Protein AF-Q71SM9-F1 (afdb_monomer)

pLDDT: mean 96.07, std 5.82, range [53.5, 98.94]

Sequence (255 aa):
FGEQRPLAFSQSKQLVLGDHDDKQRATDAHIQLANTDKTAAKRAARLTYNPVGWHNYRFKYEKSNGKISKEWLFNRGHLVGYQFSGLNDEPKNLVSETAYLNAGALKSMNAANKQSMLYYENHLAKWLKTHKGYRLDYQVTPLYRNDELLPRQVRLAYVGYNPRGEKVKINLHSYREENGNDDATVVYLNNDSPNAIIDYSNGTARNTLNKAKTLKAEQEAADQAKAEAEAKANAAAAAQAAAESAAAESAARVR

Solvent-accessible surface area (backbone atoms only — not comparable to full-atom values): 13838 Å² total; per-residue (Å²): 124,68,79,80,65,76,74,82,86,64,99,58,76,44,78,48,63,36,67,58,50,100,77,59,35,42,30,24,20,34,38,31,38,39,58,84,63,35,50,84,70,82,74,71,96,68,78,80,63,74,37,46,34,61,57,95,46,72,33,49,35,62,44,99,85,70,49,75,47,70,37,55,44,54,36,82,25,54,52,53,47,45,64,59,65,58,59,75,69,46,67,38,39,30,40,55,25,23,26,26,18,48,26,32,22,68,68,79,71,28,62,82,28,81,58,12,54,39,23,56,54,53,49,51,53,48,48,32,66,73,39,77,74,22,32,41,36,41,37,23,31,51,38,53,61,88,81,27,42,24,40,55,27,38,36,42,35,35,30,32,24,43,80,86,67,48,79,37,80,66,82,85,88,49,98,60,66,40,86,43,53,91,67,19,33,27,34,80,29,52,48,47,49,66,31,37,51,72,42,41,62,61,32,50,70,46,72,27,68,43,30,69,61,52,54,52,52,54,48,56,52,50,54,50,52,49,52,53,51,52,52,51,51,52,52,51,53,51,53,50,53,51,51,54,52,53,53,53,55,54,59,62,73,77,109

Structure (mmCIF, N/CA/C/O backbone):
data_AF-Q71SM9-F1
#
_entry.id   AF-Q71SM9-F1
#
loop_
_atom_site.group_PDB
_atom_site.id
_atom_site.type_symbol
_atom_site.label_atom_id
_atom_site.label_alt_id
_atom_site.label_comp_id
_atom_site.label_asym_id
_atom_site.label_entity_id
_atom_site.label_seq_id
_atom_site.pdbx_PDB_ins_code
_atom_site.Cartn_x
_atom_site.Cartn_y
_atom_site.Cartn_z
_atom_site.occupancy
_atom_site.B_iso_or_equiv
_atom_site.auth_seq_id
_atom_site.auth_comp_id
_atom_site.auth_asym_id
_atom_site.auth_atom_id
_atom_site.pdbx_PDB_model_num
ATOM 1 N N . PHE A 1 1 ? -2.598 -15.388 -2.553 1.00 59.19 1 PHE A N 1
ATOM 2 C CA . PHE A 1 1 ? -1.965 -14.092 -2.891 1.00 59.19 1 PHE A CA 1
ATOM 3 C C . PHE A 1 1 ? -0.880 -14.331 -3.923 1.00 59.19 1 PHE A C 1
ATOM 5 O O . PHE A 1 1 ? -0.386 -15.453 -3.970 1.00 59.19 1 PHE A O 1
ATOM 12 N N . GLY A 1 2 ? -0.528 -13.324 -4.730 1.00 72.12 2 GLY A N 1
ATOM 13 C CA . GLY A 1 2 ? 0.549 -13.447 -5.716 1.00 72.12 2 GLY A CA 1
ATOM 14 C C . GLY A 1 2 ? 1.857 -13.896 -5.061 1.00 72.12 2 GLY A C 1
ATOM 15 O O . GLY A 1 2 ? 2.279 -13.334 -4.041 1.00 72.12 2 GLY A O 1
ATOM 16 N N . GLU A 1 3 ? 2.473 -14.938 -5.613 1.00 90.62 3 GLU A N 1
ATOM 17 C CA . GLU A 1 3 ? 3.807 -15.371 -5.206 1.00 90.62 3 GLU A CA 1
ATOM 18 C C . GLU A 1 3 ? 4.804 -14.243 -5.496 1.00 90.62 3 GLU A C 1
ATOM 20 O O . GLU A 1 3 ? 4.724 -13.590 -6.539 1.00 90.62 3 GLU A O 1
ATOM 25 N N . GLN A 1 4 ? 5.713 -13.970 -4.556 1.00 95.50 4 GLN A N 1
ATOM 26 C CA . GLN A 1 4 ? 6.760 -12.988 -4.808 1.00 95.50 4 GLN A CA 1
ATOM 27 C C . GLN A 1 4 ? 7.825 -13.613 -5.700 1.00 95.50 4 GLN A C 1
ATOM 29 O O . GLN A 1 4 ? 8.549 -14.508 -5.257 1.00 95.50 4 GLN A O 1
ATOM 34 N N . ARG A 1 5 ? 7.930 -13.113 -6.933 1.00 95.81 5 ARG A N 1
ATOM 35 C CA . ARG A 1 5 ? 8.927 -13.554 -7.907 1.00 95.81 5 ARG A CA 1
ATOM 36 C C . ARG A 1 5 ? 9.085 -12.510 -9.015 1.00 95.81 5 ARG A C 1
ATOM 38 O O . ARG A 1 5 ? 8.059 -12.088 -9.527 1.00 95.81 5 ARG A O 1
ATOM 45 N N . PRO A 1 6 ? 10.306 -12.102 -9.408 1.00 96.94 6 PRO A N 1
ATOM 46 C CA . PRO A 1 6 ? 10.514 -11.192 -10.539 1.00 96.94 6 PRO A CA 1
ATOM 47 C C . PRO A 1 6 ? 9.975 -11.746 -11.868 1.00 96.94 6 PRO A C 1
ATOM 49 O O . PRO A 1 6 ? 9.953 -12.964 -12.067 1.00 96.94 6 PRO A O 1
ATOM 52 N N . LEU A 1 7 ? 9.591 -10.868 -12.804 1.00 97.50 7 LEU A N 1
ATOM 53 C CA . LEU A 1 7 ? 9.258 -11.287 -14.168 1.00 97.50 7 LEU A CA 1
ATOM 54 C C . LEU A 1 7 ? 10.511 -11.826 -14.862 1.00 97.50 7 LEU A C 1
ATOM 56 O O . LEU A 1 7 ? 11.644 -11.442 -14.553 1.00 97.50 7 LEU A O 1
ATOM 60 N N . ALA A 1 8 ? 10.300 -12.671 -15.872 1.00 97.00 8 ALA A N 1
ATOM 61 C CA . ALA A 1 8 ? 11.357 -12.995 -16.817 1.00 97.00 8 ALA A CA 1
ATOM 62 C C . ALA A 1 8 ? 11.907 -11.699 -17.433 1.00 97.00 8 ALA A C 1
ATOM 64 O O . ALA A 1 8 ? 11.136 -10.840 -17.866 1.00 97.00 8 ALA A O 1
ATOM 65 N N . PHE A 1 9 ? 13.233 -11.562 -17.462 1.00 97.62 9 PHE A N 1
ATOM 66 C CA . PHE A 1 9 ? 13.886 -10.376 -18.002 1.00 97.62 9 PHE A CA 1
ATOM 67 C C . PHE A 1 9 ? 13.473 -10.123 -19.458 1.00 97.62 9 PHE A C 1
ATOM 69 O O . PHE A 1 9 ? 13.498 -11.023 -20.299 1.00 97.62 9 PHE A O 1
ATOM 76 N N . SER A 1 10 ? 13.139 -8.872 -19.756 1.00 96.50 10 SER A N 1
ATOM 77 C CA . SER A 1 10 ? 12.812 -8.379 -21.084 1.00 96.50 10 SER A CA 1
ATOM 78 C C . SER A 1 10 ? 13.462 -7.023 -21.307 1.00 96.50 10 SER A C 1
ATOM 80 O O . SER A 1 10 ? 13.483 -6.170 -20.424 1.00 96.50 10 SER A O 1
ATOM 82 N N . GLN A 1 11 ? 13.936 -6.780 -22.528 1.00 95.62 11 GLN A N 1
ATOM 83 C CA . GLN A 1 11 ? 14.430 -5.462 -22.938 1.00 95.62 11 GLN A CA 1
ATOM 84 C C . GLN A 1 11 ? 13.291 -4.448 -23.152 1.00 95.62 11 GLN A C 1
ATOM 86 O O . GLN A 1 11 ? 13.537 -3.248 -23.262 1.00 95.62 11 GLN A O 1
ATOM 91 N N . SER A 1 12 ? 12.039 -4.911 -23.188 1.00 96.88 12 SER A N 1
ATOM 92 C CA . SER A 1 12 ? 10.844 -4.086 -23.374 1.00 96.88 12 SER A CA 1
ATOM 93 C C . SER A 1 12 ? 10.042 -3.955 -22.083 1.00 96.88 12 SER A C 1
ATOM 95 O O . SER A 1 12 ? 10.126 -4.800 -21.190 1.00 96.88 12 SER A O 1
ATOM 97 N N . LYS A 1 13 ? 9.254 -2.877 -21.968 1.00 98.06 13 LYS A N 1
ATOM 98 C CA . LYS A 1 13 ? 8.333 -2.687 -20.840 1.00 98.06 13 LYS A CA 1
ATOM 99 C C . LYS A 1 13 ? 7.375 -3.877 -20.740 1.00 98.06 13 LYS A C 1
ATOM 101 O O . LYS A 1 13 ? 6.729 -4.229 -21.722 1.00 98.06 13 LYS A O 1
ATOM 106 N N . GLN A 1 14 ? 7.247 -4.436 -19.544 1.00 98.62 14 GLN A N 1
ATOM 107 C CA . GLN A 1 14 ? 6.224 -5.418 -19.197 1.00 98.62 14 GLN A CA 1
ATOM 108 C C . GLN A 1 14 ? 5.360 -4.842 -18.083 1.00 98.62 14 GLN A C 1
ATOM 110 O O . GLN A 1 14 ? 5.875 -4.196 -17.174 1.00 98.62 14 GLN A O 1
ATOM 115 N N . LEU A 1 15 ? 4.054 -5.065 -18.163 1.00 98.62 15 LEU A N 1
ATOM 116 C CA . LEU A 1 15 ? 3.095 -4.735 -17.119 1.00 98.62 15 LEU A CA 1
ATOM 117 C C . LEU A 1 15 ? 2.088 -5.880 -17.056 1.00 98.62 15 LEU A C 1
ATOM 119 O O . LEU A 1 15 ? 1.367 -6.119 -18.022 1.00 98.62 15 LEU A O 1
ATOM 123 N N . VAL A 1 16 ? 2.072 -6.586 -15.935 1.00 98.50 16 VAL A N 1
ATOM 124 C CA . VAL A 1 16 ? 1.199 -7.725 -15.667 1.00 98.50 16 VAL A CA 1
ATOM 125 C C . VAL A 1 16 ? 0.342 -7.366 -14.464 1.00 98.50 16 VAL A C 1
ATOM 127 O O . VAL A 1 16 ? 0.856 -6.940 -13.433 1.00 98.50 16 VAL A O 1
ATOM 130 N N . LEU A 1 17 ? -0.971 -7.493 -14.611 1.00 98.62 17 LEU A N 1
ATOM 131 C CA . LEU A 1 17 ? -1.934 -7.230 -13.549 1.00 98.62 17 LEU A CA 1
ATOM 132 C C . LEU A 1 17 ? -2.680 -8.524 -13.253 1.00 98.62 17 LEU A C 1
ATOM 134 O O . LEU A 1 17 ? -3.203 -9.150 -14.176 1.00 98.62 17 LEU A O 1
ATOM 138 N N . GLY A 1 18 ? -2.726 -8.910 -11.983 1.00 98.19 18 GLY A N 1
ATOM 139 C CA . GLY A 1 18 ? -3.496 -10.060 -11.537 1.00 98.19 18 GLY A CA 1
ATOM 140 C C . GLY A 1 18 ? -4.990 -9.824 -11.734 1.00 98.19 18 GLY A C 1
ATOM 141 O O . GLY A 1 18 ? -5.494 -8.715 -11.530 1.00 98.19 18 GLY A O 1
ATOM 142 N N . ASP A 1 19 ? -5.709 -10.871 -12.134 1.00 98.19 19 ASP A N 1
ATOM 143 C CA . ASP A 1 19 ? -7.166 -10.828 -12.169 1.00 98.19 19 ASP A CA 1
ATOM 144 C C . ASP A 1 19 ? -7.727 -10.566 -10.777 1.00 98.19 19 ASP A C 1
ATOM 146 O O . ASP A 1 19 ? -7.113 -10.887 -9.754 1.00 98.19 19 ASP A O 1
ATOM 150 N N . HIS A 1 20 ? -8.908 -9.959 -10.737 1.00 98.12 20 HIS A N 1
ATOM 151 C CA . HIS A 1 20 ? -9.626 -9.850 -9.483 1.00 98.12 20 HIS A CA 1
ATOM 152 C C . HIS A 1 20 ? -9.957 -11.233 -8.933 1.00 98.12 20 HIS A C 1
ATOM 154 O O . HIS A 1 20 ? -10.245 -12.157 -9.692 1.00 98.12 20 HIS A O 1
ATOM 160 N N . ASP A 1 21 ? -9.938 -11.364 -7.611 1.00 97.75 21 ASP A N 1
ATOM 161 C CA . ASP A 1 21 ? -10.416 -12.586 -6.973 1.00 97.75 21 ASP A CA 1
ATOM 162 C C . ASP A 1 21 ? -11.955 -12.657 -6.916 1.00 97.75 21 ASP A C 1
ATOM 164 O O . ASP A 1 21 ? -12.677 -11.792 -7.425 1.00 97.75 21 ASP A O 1
ATOM 168 N N . ASP A 1 22 ? -12.474 -13.701 -6.270 1.00 97.62 22 ASP A N 1
ATOM 169 C CA . ASP A 1 22 ? -13.906 -13.947 -6.070 1.00 97.62 22 ASP A CA 1
ATOM 170 C C . ASP A 1 22 ? -14.630 -12.797 -5.347 1.00 97.62 22 ASP A C 1
ATOM 172 O O . ASP A 1 22 ? -15.847 -12.658 -5.468 1.00 97.62 22 ASP A O 1
ATOM 176 N N . LYS A 1 23 ? -13.891 -11.937 -4.636 1.00 97.69 23 LYS A N 1
ATOM 177 C CA . LYS A 1 23 ? -14.411 -10.762 -3.921 1.00 97.69 23 LYS A CA 1
ATOM 178 C C . LYS A 1 23 ? -14.167 -9.459 -4.662 1.00 97.69 23 LYS A C 1
ATOM 180 O O . LYS A 1 23 ? -14.341 -8.394 -4.075 1.00 97.69 23 LYS A O 1
ATOM 185 N N . GLN A 1 24 ? -13.776 -9.535 -5.934 1.00 97.94 24 GLN A N 1
ATOM 186 C CA . GLN A 1 24 ? -13.466 -8.384 -6.779 1.00 97.94 24 GLN A CA 1
ATOM 187 C C . GLN A 1 24 ? -12.299 -7.534 -6.231 1.00 97.94 24 GLN A C 1
ATOM 189 O O . GLN A 1 24 ? -12.230 -6.322 -6.455 1.00 97.94 24 GLN A O 1
ATOM 194 N N . ARG A 1 25 ? -11.376 -8.152 -5.477 1.00 98.62 25 ARG A N 1
ATOM 195 C CA . ARG A 1 25 ? -10.182 -7.485 -4.937 1.00 98.62 25 ARG A CA 1
ATOM 196 C C . ARG A 1 25 ? -9.057 -7.515 -5.968 1.00 98.62 25 ARG A C 1
ATOM 198 O O . ARG A 1 25 ? -8.853 -8.530 -6.626 1.00 98.62 25 ARG A O 1
ATOM 205 N N . ALA A 1 26 ? -8.294 -6.427 -6.080 1.00 98.50 26 ALA A N 1
ATOM 206 C CA . ALA A 1 26 ? -7.026 -6.437 -6.811 1.00 98.50 26 ALA A CA 1
ATOM 207 C C . ALA A 1 26 ? -6.045 -7.412 -6.144 1.00 98.50 26 ALA A C 1
ATOM 209 O O . ALA A 1 26 ? -5.991 -7.482 -4.918 1.00 98.50 26 ALA A O 1
ATOM 210 N N . THR A 1 27 ? -5.281 -8.170 -6.931 1.00 98.38 27 THR A N 1
ATOM 211 C CA . THR A 1 27 ? -4.490 -9.298 -6.405 1.00 98.38 27 THR A CA 1
ATOM 212 C C . THR A 1 27 ? -2.987 -9.132 -6.573 1.00 98.38 27 THR A C 1
ATOM 214 O O . THR A 1 27 ? -2.243 -9.593 -5.706 1.00 98.38 27 THR A O 1
ATOM 217 N N . ASP A 1 28 ? -2.539 -8.481 -7.648 1.00 98.50 28 ASP A N 1
ATOM 218 C CA . ASP A 1 28 ? -1.129 -8.203 -7.920 1.00 98.50 28 ASP A CA 1
ATOM 219 C C . ASP A 1 28 ? -0.974 -7.163 -9.040 1.00 98.50 28 ASP A C 1
ATOM 221 O O . ASP A 1 28 ? -1.765 -7.138 -9.985 1.00 98.50 28 ASP A O 1
ATOM 225 N N . ALA A 1 29 ? 0.064 -6.333 -8.968 1.00 98.75 29 ALA A N 1
ATOM 226 C CA . ALA A 1 29 ? 0.494 -5.487 -10.074 1.00 98.75 29 ALA A CA 1
ATOM 227 C C . ALA A 1 29 ? 2.018 -5.540 -10.205 1.00 98.75 29 ALA A C 1
ATOM 229 O O . ALA A 1 29 ? 2.744 -5.219 -9.266 1.00 98.75 29 ALA A O 1
ATOM 230 N N . HIS A 1 30 ? 2.507 -5.916 -11.382 1.00 98.75 30 HIS A N 1
ATOM 231 C CA . HIS A 1 30 ? 3.914 -6.217 -11.613 1.00 98.75 30 HIS A CA 1
ATOM 232 C C . HIS A 1 30 ? 4.408 -5.530 -12.875 1.00 98.75 30 HIS A C 1
ATOM 234 O O . HIS A 1 30 ? 3.806 -5.648 -13.941 1.00 98.75 30 HIS A O 1
ATOM 240 N N . ILE A 1 31 ? 5.497 -4.780 -12.766 1.00 98.81 31 ILE A N 1
ATOM 241 C CA . ILE A 1 31 ? 6.057 -4.021 -13.875 1.00 98.81 31 ILE A CA 1
ATOM 242 C C . ILE A 1 31 ? 7.552 -4.286 -14.023 1.00 98.81 31 ILE A C 1
ATOM 244 O O . ILE A 1 31 ? 8.282 -4.312 -13.036 1.00 98.81 31 ILE A O 1
ATOM 248 N N . GLN A 1 32 ? 8.015 -4.407 -15.265 1.00 98.75 32 GLN A N 1
ATOM 249 C CA . GLN A 1 32 ? 9.429 -4.317 -15.608 1.00 98.75 32 GLN A CA 1
ATOM 250 C C . GLN A 1 32 ? 9.638 -3.169 -16.593 1.00 98.75 32 GLN A C 1
ATOM 252 O O . GLN A 1 32 ? 9.013 -3.145 -17.654 1.00 98.75 32 GLN A O 1
ATOM 257 N N . LEU A 1 33 ? 10.474 -2.187 -16.253 1.00 98.69 33 LEU A N 1
ATOM 258 C CA . LEU A 1 33 ? 10.620 -0.959 -17.042 1.00 98.69 33 LEU A CA 1
ATOM 259 C C . LEU A 1 33 ? 12.004 -0.306 -16.922 1.00 98.69 33 LEU A C 1
ATOM 261 O O . LEU A 1 33 ? 12.640 -0.363 -15.872 1.00 98.69 33 LEU A O 1
ATOM 265 N N . ALA A 1 34 ? 12.441 0.383 -17.976 1.00 98.38 34 ALA A N 1
ATOM 266 C CA . ALA A 1 34 ? 13.550 1.335 -17.925 1.00 98.38 34 ALA A CA 1
ATOM 267 C C . ALA A 1 34 ? 13.057 2.747 -17.566 1.00 98.38 34 ALA A C 1
ATOM 269 O O . ALA A 1 34 ? 11.866 3.055 -17.620 1.00 98.38 34 ALA A O 1
ATOM 270 N N . ASN A 1 35 ? 13.985 3.663 -17.271 1.00 98.00 35 ASN A N 1
ATOM 271 C CA . ASN A 1 35 ? 13.640 5.067 -17.020 1.00 98.00 35 ASN A CA 1
ATOM 272 C C . ASN A 1 35 ? 12.916 5.736 -18.208 1.00 98.00 35 ASN A C 1
ATOM 274 O O . ASN A 1 35 ? 12.081 6.612 -17.999 1.00 98.00 35 ASN A O 1
ATOM 278 N N . THR A 1 36 ? 13.231 5.331 -19.441 1.00 97.06 36 THR A N 1
ATOM 279 C CA . THR A 1 36 ? 12.604 5.829 -20.680 1.00 97.06 36 THR A CA 1
ATOM 280 C C . THR A 1 36 ? 11.171 5.340 -20.877 1.00 97.06 36 THR A C 1
ATOM 282 O O . THR A 1 36 ? 10.419 5.973 -21.606 1.00 97.06 36 THR A O 1
ATOM 285 N N . ASP A 1 37 ? 10.786 4.252 -20.207 1.00 97.44 37 ASP A N 1
ATOM 286 C CA . ASP A 1 37 ? 9.462 3.625 -20.314 1.00 97.44 37 ASP A CA 1
ATOM 287 C C . ASP A 1 37 ? 8.430 4.256 -19.352 1.00 97.44 37 ASP A C 1
ATOM 289 O O . ASP A 1 37 ? 7.244 3.897 -19.353 1.00 97.44 37 ASP A O 1
ATOM 293 N N . LYS A 1 38 ? 8.883 5.171 -18.482 1.00 96.31 38 LYS A N 1
ATOM 294 C CA . LYS A 1 38 ? 8.025 5.917 -17.557 1.00 96.31 38 LYS A CA 1
ATOM 295 C C . LYS A 1 38 ? 7.040 6.793 -18.324 1.00 96.31 38 LYS A C 1
ATOM 297 O O . LYS A 1 38 ? 7.355 7.339 -19.378 1.00 96.31 38 LYS A O 1
ATOM 302 N N . THR A 1 39 ? 5.851 6.988 -17.757 1.00 93.69 39 THR A N 1
ATOM 303 C CA . THR A 1 39 ? 4.843 7.834 -18.403 1.00 93.69 39 THR A CA 1
ATOM 304 C C . THR A 1 39 ? 5.275 9.304 -18.426 1.00 93.69 39 THR A C 1
ATOM 306 O O . THR A 1 39 ? 5.655 9.872 -17.401 1.00 93.69 39 THR A O 1
ATOM 309 N N . ALA A 1 40 ? 5.182 9.927 -19.602 1.00 90.81 40 ALA A N 1
ATOM 310 C CA . ALA A 1 40 ? 5.270 11.377 -19.773 1.00 90.81 40 ALA A CA 1
ATOM 311 C C . ALA A 1 40 ? 3.880 12.041 -19.819 1.00 90.81 40 ALA A C 1
ATOM 313 O O . ALA A 1 40 ? 3.773 13.267 -19.784 1.00 90.81 40 ALA A O 1
ATOM 314 N N . ALA A 1 41 ? 2.806 11.244 -19.898 1.00 92.44 41 ALA A N 1
ATOM 315 C CA . ALA A 1 41 ? 1.447 11.757 -19.973 1.00 92.44 41 ALA A CA 1
ATOM 316 C C . ALA A 1 41 ? 1.035 12.406 -18.648 1.00 92.44 41 ALA A C 1
ATOM 318 O O . ALA A 1 41 ? 1.319 11.899 -17.556 1.00 92.44 41 ALA A O 1
ATOM 319 N N . LYS A 1 42 ? 0.294 13.511 -18.741 1.00 91.31 42 LYS A N 1
ATOM 320 C CA . LYS A 1 42 ? -0.305 14.150 -17.571 1.00 91.31 42 LYS A CA 1
ATOM 321 C C . LYS A 1 42 ? -1.322 13.196 -16.940 1.00 91.31 42 LYS A C 1
ATOM 323 O O . LYS A 1 42 ? -2.235 12.731 -17.616 1.00 91.31 42 LYS A O 1
ATOM 328 N N . ARG A 1 43 ? -1.165 12.928 -15.640 1.00 91.56 43 ARG A N 1
ATOM 329 C CA . ARG A 1 43 ? -2.121 12.129 -14.859 1.00 91.56 43 ARG A CA 1
ATOM 330 C C . ARG A 1 43 ? -3.516 12.745 -14.942 1.00 91.56 43 ARG A C 1
ATOM 332 O O . ARG A 1 43 ? -3.641 13.974 -14.944 1.00 91.56 43 ARG A O 1
ATOM 339 N N . ALA A 1 44 ? -4.552 11.905 -14.946 1.00 90.19 44 ALA A N 1
ATOM 340 C CA . ALA A 1 44 ? -5.917 12.384 -14.785 1.00 90.19 44 ALA A CA 1
ATOM 341 C C . ALA A 1 44 ? -6.030 13.220 -13.500 1.00 90.19 44 ALA A C 1
ATOM 343 O O . ALA A 1 44 ? -5.422 12.901 -12.475 1.00 90.19 44 ALA A O 1
ATOM 344 N N . ALA A 1 45 ? -6.821 14.294 -13.546 1.00 90.56 45 ALA A N 1
ATOM 345 C CA . ALA A 1 45 ? -7.000 15.178 -12.394 1.00 90.56 45 ALA A CA 1
ATOM 346 C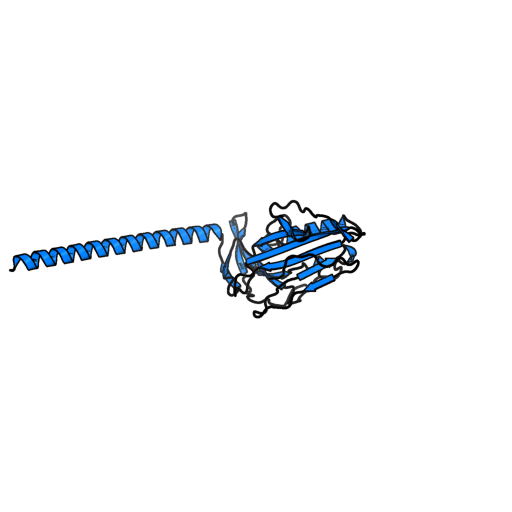 C . ALA A 1 45 ? -7.605 14.443 -11.185 1.00 90.56 45 ALA A C 1
ATOM 348 O O . ALA A 1 45 ? -7.381 14.832 -10.039 1.00 90.56 45 ALA A O 1
ATOM 349 N N . ARG A 1 46 ? -8.370 13.376 -11.443 1.00 92.19 46 ARG A N 1
ATOM 350 C CA . ARG A 1 46 ? -9.024 12.550 -10.435 1.00 92.19 46 ARG A CA 1
ATOM 351 C C . ARG A 1 46 ? -9.240 11.132 -10.966 1.00 92.19 46 ARG A C 1
ATOM 353 O O . ARG A 1 46 ? -9.528 10.962 -12.144 1.00 92.19 46 ARG A O 1
ATOM 360 N N . LEU A 1 47 ? -9.146 10.159 -10.062 1.00 95.56 47 LEU A N 1
ATOM 361 C CA . LEU A 1 47 ? -9.587 8.779 -10.272 1.00 95.56 47 LEU A CA 1
ATOM 362 C C . LEU A 1 47 ? -11.064 8.625 -9.885 1.00 95.56 47 LEU A C 1
ATOM 364 O O . LEU A 1 47 ? -11.514 9.199 -8.881 1.00 95.56 47 LEU A O 1
ATOM 368 N N . THR A 1 48 ? -11.802 7.860 -10.676 1.00 96.50 48 THR A N 1
ATOM 369 C CA . THR A 1 48 ? -13.252 7.663 -10.575 1.00 96.50 48 THR A CA 1
ATOM 370 C C . THR A 1 48 ? -13.650 6.251 -10.152 1.00 96.50 48 THR A C 1
ATOM 372 O O . THR A 1 48 ? -14.691 6.105 -9.510 1.00 96.50 48 THR A O 1
ATOM 375 N N . TYR A 1 49 ? -12.820 5.239 -10.410 1.00 97.62 49 TYR A N 1
ATOM 376 C CA . TYR A 1 49 ? -13.077 3.861 -10.001 1.00 97.62 49 TYR A CA 1
ATOM 377 C C . TYR A 1 49 ? -13.036 3.725 -8.474 1.00 97.62 49 TYR A C 1
ATOM 379 O O . TYR A 1 49 ? -12.127 4.231 -7.820 1.00 97.62 49 TYR A O 1
ATOM 387 N N . ASN A 1 50 ? -14.015 3.043 -7.886 1.00 98.25 50 ASN A N 1
ATOM 388 C CA . ASN A 1 50 ? -14.050 2.762 -6.454 1.00 98.25 50 ASN A CA 1
ATOM 389 C C . ASN A 1 50 ? -13.707 1.285 -6.241 1.00 98.25 50 ASN A C 1
ATOM 391 O O . ASN A 1 50 ? -14.528 0.441 -6.596 1.00 98.25 50 ASN A O 1
ATOM 395 N N . PRO A 1 51 ? -12.534 0.963 -5.669 1.00 98.00 51 PRO A N 1
ATOM 396 C CA . PRO A 1 51 ? -12.208 -0.406 -5.294 1.00 98.00 51 PRO A CA 1
ATOM 397 C C . PRO A 1 51 ? -13.207 -0.965 -4.279 1.00 98.00 51 PRO A C 1
ATOM 399 O O . PRO A 1 51 ? -13.938 -0.225 -3.616 1.00 98.00 51 PRO A O 1
ATOM 402 N N . VAL A 1 52 ? -13.214 -2.282 -4.109 1.00 97.62 52 VAL A N 1
ATOM 403 C CA . VAL A 1 52 ? -14.024 -2.912 -3.064 1.00 97.62 52 VAL A CA 1
ATOM 404 C C . VAL A 1 52 ? -13.681 -2.370 -1.672 1.00 97.62 52 VAL A C 1
ATOM 406 O O . VAL A 1 52 ? -12.552 -1.959 -1.390 1.00 97.62 52 VAL A O 1
ATOM 409 N N . GLY A 1 53 ? -14.705 -2.282 -0.820 1.00 97.50 53 GLY A N 1
ATOM 410 C CA . GLY A 1 53 ? -14.605 -1.646 0.496 1.00 97.50 53 GLY A CA 1
ATOM 411 C C . GLY A 1 53 ? -14.359 -0.129 0.457 1.00 97.50 53 GLY A C 1
ATOM 412 O O . GLY A 1 53 ? -13.976 0.451 1.467 1.00 97.50 53 GLY A O 1
ATOM 413 N N . TRP A 1 54 ? -14.535 0.545 -0.683 1.00 98.38 54 TRP A N 1
ATOM 414 C CA . TRP A 1 54 ? -14.347 1.994 -0.768 1.00 98.38 54 TRP A CA 1
ATOM 415 C C . TRP A 1 54 ? -15.390 2.776 0.044 1.00 98.38 54 TRP A C 1
ATOM 417 O O . TRP A 1 54 ? -16.591 2.690 -0.211 1.00 98.38 54 TRP A O 1
ATOM 427 N N . HIS A 1 55 ? -14.909 3.650 0.933 1.00 97.81 55 HIS A N 1
ATOM 428 C CA . HIS A 1 55 ? -15.716 4.649 1.638 1.00 97.81 55 HIS A CA 1
ATOM 429 C C . HIS A 1 55 ? -15.042 6.016 1.588 1.00 97.81 55 HIS A C 1
ATOM 431 O O . HIS A 1 55 ? -13.831 6.146 1.750 1.00 97.81 55 HIS A O 1
ATOM 437 N N . ASN A 1 56 ? -15.830 7.073 1.398 1.00 95.25 56 ASN A N 1
ATOM 438 C CA . ASN A 1 56 ? -15.296 8.425 1.252 1.00 95.25 56 ASN A CA 1
ATOM 439 C C . ASN A 1 56 ? -15.341 9.201 2.579 1.00 95.25 56 ASN A C 1
ATOM 441 O O . ASN A 1 56 ? -16.217 10.039 2.800 1.00 95.25 56 ASN A O 1
ATOM 445 N N . TYR A 1 57 ? -14.400 8.914 3.478 1.00 97.88 57 TYR A N 1
ATOM 446 C CA . TYR A 1 57 ? -14.335 9.543 4.799 1.00 97.88 57 TYR A CA 1
ATOM 447 C C . TYR A 1 57 ? -13.464 10.793 4.828 1.00 97.88 57 TYR A C 1
ATOM 449 O O . TYR A 1 57 ? -12.310 10.759 4.404 1.00 97.88 57 TYR A O 1
ATOM 457 N N . ARG A 1 58 ? -13.976 11.872 5.436 1.00 97.69 58 ARG A N 1
ATOM 458 C CA . ARG A 1 58 ? -13.203 13.085 5.735 1.00 97.69 58 ARG A CA 1
ATOM 459 C C . ARG A 1 58 ? -13.051 13.275 7.243 1.00 97.69 58 ARG A C 1
ATOM 461 O O . ARG A 1 58 ? -13.935 13.810 7.915 1.00 97.69 58 ARG A O 1
ATOM 468 N N . PHE A 1 59 ? -11.931 12.805 7.772 1.00 98.06 59 PHE A N 1
ATOM 469 C CA . PHE A 1 59 ? -11.692 12.624 9.199 1.00 98.06 59 PHE A CA 1
ATOM 470 C C . PHE A 1 59 ? -10.905 13.763 9.817 1.00 98.06 59 PHE A C 1
ATOM 472 O O . PHE A 1 59 ? -10.034 14.364 9.187 1.00 98.06 59 PHE A O 1
ATOM 479 N N . LYS A 1 60 ? -11.230 14.064 11.076 1.00 98.00 60 LYS A N 1
ATOM 480 C CA . LYS A 1 60 ? -10.505 15.043 11.871 1.00 98.00 60 LYS A CA 1
ATOM 481 C C . LYS A 1 60 ? -9.108 14.523 12.193 1.00 98.00 60 LYS A C 1
ATOM 483 O O . LYS A 1 60 ? -8.918 13.327 12.411 1.00 98.00 60 LYS A O 1
ATOM 488 N N . TYR A 1 61 ? -8.151 15.434 12.256 1.00 96.69 61 TYR A N 1
ATOM 489 C CA . TYR A 1 61 ? -6.817 15.184 12.783 1.00 96.69 61 TYR A CA 1
ATOM 490 C C . TYR A 1 61 ? -6.282 16.448 13.454 1.00 96.69 61 TYR A C 1
ATOM 492 O O . TYR A 1 61 ? -6.709 17.564 13.135 1.00 96.69 61 TYR A O 1
ATOM 500 N N . GLU A 1 62 ? -5.354 16.266 14.384 1.00 95.12 62 GLU A N 1
ATOM 501 C CA . GLU A 1 62 ? -4.656 17.353 15.059 1.00 95.12 62 GLU A CA 1
ATOM 502 C C . GLU A 1 62 ? -3.355 17.680 14.314 1.00 95.12 62 GLU A C 1
ATOM 504 O O . GLU A 1 62 ? -2.566 16.797 13.974 1.00 95.12 62 GLU A O 1
ATOM 509 N N . LYS A 1 63 ? -3.145 18.960 14.005 1.00 92.94 63 LYS A N 1
ATOM 510 C CA . LYS A 1 63 ? -1.887 19.451 13.429 1.00 92.94 63 LYS A CA 1
ATOM 511 C C . LYS A 1 63 ? -0.823 19.584 14.518 1.00 92.94 63 LYS A C 1
ATOM 513 O O . LYS A 1 63 ? -1.141 19.689 15.694 1.00 92.94 63 LYS A O 1
ATOM 518 N N . SER A 1 64 ? 0.439 19.728 14.116 1.00 90.06 64 SER A N 1
ATOM 519 C CA . SER A 1 64 ? 1.554 19.978 15.045 1.00 90.06 64 SER A CA 1
ATOM 520 C C . SER A 1 64 ? 1.380 21.223 15.927 1.00 90.06 64 SER A C 1
ATOM 522 O O . SER A 1 64 ? 1.976 21.296 16.992 1.00 90.06 64 SER A O 1
ATOM 524 N N . ASN A 1 65 ? 0.557 22.191 15.512 1.00 93.31 65 ASN A N 1
ATOM 525 C CA . ASN A 1 65 ? 0.226 23.390 16.287 1.00 93.31 65 ASN A CA 1
ATOM 526 C C . ASN A 1 65 ? -1.057 23.256 17.134 1.00 93.31 65 ASN A C 1
ATOM 528 O O . ASN A 1 65 ? -1.647 24.272 17.495 1.00 93.31 65 ASN A O 1
ATOM 532 N N . GLY A 1 66 ? -1.551 22.035 17.361 1.00 93.38 66 GLY A N 1
ATOM 533 C CA . GLY A 1 66 ? -2.748 21.745 18.160 1.00 93.38 66 GLY A CA 1
ATOM 534 C C . GLY A 1 66 ? -4.087 22.056 17.477 1.00 93.38 66 GLY A C 1
ATOM 535 O O . GLY A 1 66 ? -5.152 21.745 18.004 1.00 93.38 66 GLY A O 1
ATOM 536 N N . LYS A 1 67 ? -4.092 22.663 16.279 1.00 96.12 67 LYS A N 1
ATOM 537 C CA . LYS A 1 67 ? -5.347 22.961 15.570 1.00 96.12 67 LYS A CA 1
ATOM 538 C C . LYS A 1 67 ? -5.941 21.701 14.949 1.00 96.12 67 LYS A C 1
ATOM 540 O O . LYS A 1 67 ? -5.256 20.967 14.234 1.00 96.12 67 LYS A O 1
ATOM 545 N N . ILE A 1 68 ? -7.251 21.534 15.104 1.00 97.38 68 ILE A N 1
ATOM 546 C CA . ILE A 1 68 ? -8.008 20.469 14.442 1.00 97.38 68 ILE A CA 1
ATOM 547 C C . ILE A 1 68 ? -8.311 20.851 12.991 1.00 97.38 68 ILE A C 1
ATOM 549 O O . ILE A 1 68 ? -8.720 21.970 12.681 1.00 97.38 68 ILE A O 1
ATOM 553 N N . SER A 1 69 ? -8.122 19.907 12.076 1.00 96.88 69 SER A N 1
ATOM 554 C CA . SER A 1 69 ? -8.512 20.034 10.670 1.00 96.88 69 SER A CA 1
ATOM 555 C C . SER A 1 69 ? -9.103 18.723 10.165 1.00 96.88 69 SER A C 1
ATOM 557 O O . SER A 1 69 ? -9.225 17.784 10.944 1.00 96.88 69 SER A O 1
ATOM 559 N N . LYS A 1 70 ? -9.528 18.665 8.899 1.00 97.38 70 LYS A N 1
ATOM 560 C CA . LYS A 1 70 ? -10.137 17.474 8.298 1.00 97.38 70 LYS A CA 1
ATOM 561 C C . LYS A 1 70 ? -9.487 17.146 6.965 1.00 97.38 70 LYS A C 1
ATOM 563 O O . LYS A 1 70 ? -9.371 18.038 6.127 1.00 97.38 70 LYS A O 1
ATOM 568 N N . GLU A 1 71 ? -9.177 15.877 6.749 1.00 97.44 71 GLU A N 1
ATOM 569 C CA . GLU A 1 71 ? -8.612 15.383 5.493 1.00 97.44 71 GLU A CA 1
ATOM 570 C C . GLU A 1 71 ? -9.227 14.034 5.115 1.00 97.44 71 GLU A C 1
ATOM 572 O O . GLU A 1 71 ? -9.862 13.379 5.948 1.00 97.44 71 GLU A O 1
ATOM 577 N N . TRP A 1 72 ? -9.116 13.657 3.844 1.00 97.56 72 TRP A N 1
ATOM 578 C CA . TRP A 1 72 ? -9.623 12.374 3.363 1.00 97.56 72 TRP A CA 1
ATOM 579 C C . TRP A 1 72 ? -8.802 11.221 3.945 1.00 97.56 72 TRP A C 1
ATOM 581 O O . TRP A 1 72 ? -7.574 11.265 3.929 1.00 97.56 72 TRP A O 1
ATOM 591 N N . LEU A 1 73 ? -9.478 10.201 4.481 1.00 98.25 73 LEU A N 1
ATOM 592 C CA . LEU A 1 73 ? -8.803 9.022 5.025 1.00 98.25 73 LEU A CA 1
ATOM 593 C C . LEU A 1 73 ? -8.255 8.146 3.903 1.00 98.25 73 LEU A C 1
ATOM 595 O O . LEU A 1 73 ? -7.088 7.770 3.951 1.00 98.25 73 LEU A O 1
ATOM 599 N N . PHE A 1 74 ? -9.112 7.804 2.939 1.00 98.12 74 PHE A N 1
ATOM 600 C CA . PHE A 1 74 ? -8.798 6.855 1.881 1.00 98.12 74 PHE A CA 1
ATOM 601 C C . PHE A 1 74 ? -8.513 7.551 0.551 1.00 98.12 74 PHE A C 1
ATOM 603 O O . PHE A 1 74 ? -9.194 8.499 0.157 1.00 98.12 74 PHE A O 1
ATOM 610 N N . ASN A 1 75 ? -7.537 7.003 -0.160 1.00 97.19 75 ASN A N 1
ATOM 611 C CA . ASN A 1 75 ? -7.219 7.268 -1.548 1.00 97.19 75 ASN A CA 1
ATOM 612 C C . ASN A 1 75 ? -7.569 6.034 -2.380 1.00 97.19 75 ASN A C 1
ATOM 614 O O . ASN A 1 75 ? -7.479 4.900 -1.908 1.00 97.19 75 ASN A O 1
ATOM 618 N N . ARG A 1 76 ? -7.931 6.262 -3.646 1.00 97.94 76 ARG A N 1
ATOM 619 C CA . ARG A 1 76 ? -7.879 5.225 -4.684 1.00 97.94 76 ARG A CA 1
ATOM 620 C C . ARG A 1 76 ? -6.394 5.006 -4.976 1.00 97.94 76 ARG A C 1
ATOM 622 O O . ARG A 1 76 ? -5.823 5.727 -5.795 1.00 97.94 76 ARG A O 1
ATOM 629 N N . GLY A 1 77 ? -5.765 4.174 -4.154 1.00 97.19 77 GLY A N 1
ATOM 630 C CA . GLY A 1 77 ? -4.323 3.973 -4.106 1.00 97.19 77 GLY A CA 1
ATOM 631 C C . GLY A 1 77 ? -3.881 3.059 -5.233 1.00 97.19 77 GLY A C 1
ATOM 632 O O . GLY A 1 77 ? -4.534 2.052 -5.499 1.00 97.19 77 GLY A O 1
ATOM 633 N N . HIS A 1 78 ? -2.813 3.447 -5.921 1.00 98.56 78 HIS A N 1
ATOM 634 C CA . HIS A 1 78 ? -2.206 2.626 -6.961 1.00 98.56 78 HIS A CA 1
ATOM 635 C C . HIS A 1 78 ? -1.352 1.536 -6.321 1.00 98.56 78 HIS A C 1
ATOM 637 O O . HIS A 1 78 ? -0.535 1.862 -5.468 1.00 98.56 78 HIS A O 1
ATOM 643 N N . LEU A 1 79 ? -1.456 0.291 -6.800 1.00 98.81 79 LEU A N 1
ATOM 644 C CA . LEU A 1 79 ? -0.454 -0.726 -6.472 1.00 98.81 79 LEU A CA 1
ATOM 645 C C . LEU A 1 79 ? 0.887 -0.323 -7.111 1.00 98.81 79 LEU A C 1
ATOM 647 O O . LEU A 1 79 ? 1.813 0.083 -6.419 1.00 98.81 79 LEU A O 1
ATOM 651 N N . VAL A 1 80 ? 0.975 -0.313 -8.444 1.00 98.81 80 VAL A N 1
ATOM 652 C CA . VAL A 1 80 ? 2.106 0.289 -9.166 1.00 98.81 80 VAL A CA 1
ATOM 653 C C . VAL A 1 80 ? 1.774 1.736 -9.522 1.00 98.81 80 VAL A C 1
ATOM 655 O O . VAL A 1 80 ? 0.920 2.007 -10.382 1.00 98.81 80 VAL A O 1
ATOM 658 N N . GLY A 1 81 ? 2.491 2.673 -8.901 1.00 98.25 81 GLY A N 1
ATOM 659 C CA . GLY A 1 81 ? 2.286 4.107 -9.029 1.00 98.25 81 GLY A CA 1
ATOM 660 C C . GLY A 1 81 ? 2.281 4.620 -10.465 1.00 98.25 81 GLY A C 1
ATOM 661 O O . GLY A 1 81 ? 3.005 4.144 -11.346 1.00 98.25 81 GLY A O 1
ATOM 662 N N . TYR A 1 82 ? 1.472 5.659 -10.691 1.00 98.25 82 TYR A N 1
ATOM 663 C CA . TYR A 1 82 ? 1.224 6.241 -12.013 1.00 98.25 82 TYR A CA 1
ATOM 664 C C . TYR A 1 82 ? 2.505 6.549 -12.799 1.00 98.25 82 TYR A C 1
ATOM 666 O O . TYR A 1 82 ? 2.557 6.304 -13.998 1.00 98.25 82 TYR A O 1
ATOM 674 N N . GLN A 1 83 ? 3.557 7.049 -12.141 1.00 97.50 83 GLN A N 1
ATOM 675 C CA . GLN A 1 83 ? 4.811 7.403 -12.819 1.00 97.50 83 GLN A CA 1
ATOM 676 C C . GLN A 1 83 ? 5.502 6.215 -13.513 1.00 97.50 83 GLN A C 1
ATOM 678 O O . GLN A 1 83 ? 6.306 6.429 -14.421 1.00 97.50 83 GLN A O 1
ATOM 683 N N . PHE A 1 84 ? 5.209 4.986 -13.084 1.00 98.56 84 PHE A N 1
ATOM 684 C CA . PHE A 1 84 ? 5.721 3.756 -13.679 1.00 98.56 84 PHE A CA 1
ATOM 685 C C . PHE A 1 84 ? 4.689 3.132 -14.622 1.00 98.56 84 PHE A C 1
ATOM 687 O O . PHE A 1 84 ? 4.983 2.854 -15.787 1.00 98.56 84 PHE A O 1
ATOM 694 N N . SER A 1 85 ? 3.461 2.947 -14.137 1.00 98.19 85 SER A N 1
ATOM 695 C CA . SER A 1 85 ? 2.419 2.229 -14.872 1.00 98.19 85 SER A CA 1
ATOM 696 C C . SER A 1 85 ? 1.801 3.067 -15.992 1.00 98.19 85 SER A C 1
ATOM 698 O O . SER A 1 85 ? 1.629 2.570 -17.103 1.00 98.19 85 SER A O 1
ATOM 700 N N . GLY A 1 86 ? 1.527 4.348 -15.731 1.00 97.94 86 GLY A N 1
ATOM 701 C CA . GLY A 1 86 ? 0.712 5.221 -16.580 1.00 97.94 86 GLY A CA 1
ATOM 702 C C . GLY A 1 86 ? -0.795 4.973 -16.457 1.00 97.94 86 GLY A C 1
ATOM 703 O O . GLY A 1 86 ? -1.572 5.580 -17.189 1.00 97.94 86 GLY A O 1
ATOM 704 N N . LEU A 1 87 ? -1.219 4.102 -15.538 1.00 98.06 87 LEU A N 1
ATOM 705 C CA . LEU A 1 87 ? -2.614 3.695 -15.385 1.00 98.06 87 LEU A CA 1
ATOM 706 C C . LEU A 1 87 ? -3.394 4.694 -14.526 1.00 98.06 87 LEU A C 1
ATOM 708 O O . LEU A 1 87 ? -2.927 5.091 -13.461 1.00 98.06 87 LEU A O 1
ATOM 712 N N . ASN A 1 88 ? -4.601 5.075 -14.948 1.00 96.88 88 ASN A N 1
ATOM 713 C CA . ASN A 1 88 ? -5.505 5.889 -14.130 1.00 96.88 88 ASN A CA 1
ATOM 714 C C . ASN A 1 88 ? -6.523 4.997 -13.408 1.00 96.88 88 ASN A C 1
ATOM 716 O O . ASN A 1 88 ? -6.222 4.517 -12.321 1.00 96.88 88 ASN A O 1
ATOM 720 N N . ASP A 1 89 ? -7.690 4.770 -14.007 1.00 97.19 89 ASP A N 1
ATOM 721 C CA . ASP A 1 89 ? -8.816 4.023 -13.427 1.00 97.19 89 ASP A CA 1
ATOM 722 C C . ASP A 1 89 ? -8.781 2.527 -13.782 1.00 97.19 89 ASP A C 1
ATOM 724 O O . ASP A 1 89 ? -9.802 1.948 -14.126 1.00 97.19 89 ASP A O 1
ATOM 728 N N . GLU A 1 90 ? -7.600 1.905 -13.729 1.00 98.31 90 GLU A N 1
ATOM 729 C CA . GLU A 1 90 ? -7.447 0.462 -13.958 1.00 98.31 90 GLU A CA 1
ATOM 730 C C . GLU A 1 90 ? -7.804 -0.314 -12.676 1.00 98.31 90 GLU A C 1
ATOM 732 O O . GLU A 1 90 ? -7.039 -0.246 -11.705 1.00 98.31 90 GLU A O 1
ATOM 737 N N . PRO A 1 91 ? -8.929 -1.056 -12.643 1.00 98.31 91 PRO A N 1
ATOM 738 C CA . PRO A 1 91 ? -9.414 -1.728 -11.440 1.00 98.31 91 PRO A CA 1
ATOM 739 C C . PRO A 1 91 ? -8.438 -2.725 -10.820 1.00 98.31 91 PRO A C 1
ATOM 741 O O . PRO A 1 91 ? -8.457 -2.922 -9.605 1.00 98.31 91 PRO A O 1
ATOM 744 N N . LYS A 1 92 ? -7.591 -3.374 -11.624 1.00 98.69 92 LYS A N 1
ATOM 745 C CA . LYS A 1 92 ? -6.606 -4.352 -11.137 1.00 98.69 92 LYS A CA 1
ATOM 746 C C . LYS A 1 92 ? -5.382 -3.694 -10.494 1.00 98.69 92 LYS A C 1
ATOM 748 O O . LYS A 1 92 ? -4.603 -4.368 -9.833 1.00 98.69 92 LYS A O 1
ATOM 753 N N . ASN A 1 93 ? -5.218 -2.379 -10.653 1.00 98.75 93 ASN A N 1
ATOM 754 C CA . ASN A 1 93 ? -4.112 -1.606 -10.088 1.00 98.75 93 ASN A CA 1
ATOM 755 C C . ASN A 1 93 ? -4.570 -0.633 -8.988 1.00 98.75 93 ASN A C 1
ATOM 757 O O . ASN A 1 93 ? -3.808 0.263 -8.627 1.00 98.75 93 ASN A O 1
ATOM 761 N N . LEU A 1 94 ? -5.806 -0.760 -8.487 1.00 98.62 94 LEU A N 1
ATOM 762 C CA . LEU A 1 94 ? -6.365 0.142 -7.482 1.00 98.62 94 LEU A CA 1
ATOM 763 C C . LEU A 1 94 ? -6.912 -0.597 -6.260 1.00 98.62 94 LEU A C 1
ATOM 765 O O . LEU A 1 94 ? -7.704 -1.530 -6.372 1.00 98.62 94 LEU A O 1
ATOM 769 N N . VAL A 1 95 ? -6.550 -0.095 -5.083 1.00 98.56 95 VAL A N 1
ATOM 770 C CA . VAL A 1 95 ? -7.046 -0.543 -3.775 1.00 98.56 95 VAL A CA 1
ATOM 771 C C . VAL A 1 95 ? -7.451 0.653 -2.908 1.00 98.56 95 VAL A C 1
ATOM 773 O O . VAL A 1 95 ? -7.046 1.793 -3.147 1.00 98.56 95 VAL A O 1
ATOM 776 N N . SER A 1 96 ? -8.287 0.408 -1.899 1.00 98.31 96 SER A N 1
ATOM 777 C CA . SER A 1 96 ? -8.615 1.408 -0.876 1.00 98.31 96 SER A CA 1
ATOM 778 C C . SER A 1 96 ? -7.442 1.538 0.107 1.00 98.31 96 SER A C 1
A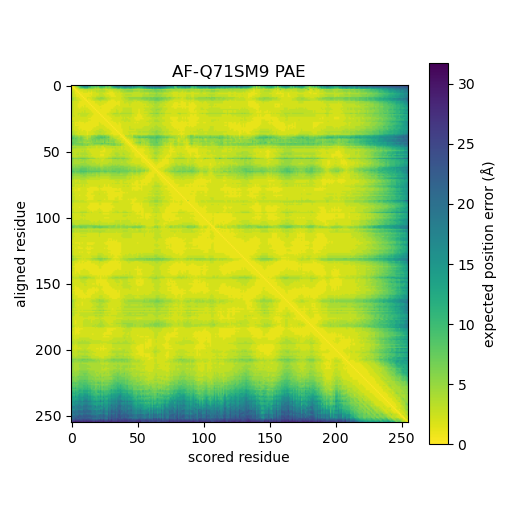TOM 780 O O . SER A 1 96 ? -7.290 0.718 1.015 1.00 98.31 96 SER A O 1
ATOM 782 N N . GLU A 1 97 ? -6.602 2.559 -0.077 1.00 97.25 97 GLU A N 1
ATOM 783 C CA . GLU A 1 97 ? -5.416 2.817 0.758 1.00 97.25 97 GLU A CA 1
ATOM 784 C C . GLU A 1 97 ? -5.601 4.045 1.628 1.00 97.25 97 GLU A C 1
ATOM 786 O O . GLU A 1 97 ? -6.185 5.036 1.193 1.00 97.25 97 GLU A O 1
ATOM 791 N N . THR A 1 98 ? -5.055 4.046 2.841 1.00 98.69 98 THR A N 1
ATOM 792 C CA . THR A 1 98 ? -5.010 5.281 3.624 1.00 98.69 98 THR A CA 1
ATOM 793 C C . THR A 1 98 ? -4.107 6.323 2.956 1.00 98.69 98 THR A C 1
ATOM 795 O O . THR A 1 98 ? -3.094 5.999 2.332 1.00 98.69 98 THR A O 1
ATOM 798 N N . ALA A 1 99 ? -4.407 7.611 3.140 1.00 98.25 99 ALA A N 1
ATOM 799 C CA . ALA A 1 99 ? -3.517 8.696 2.727 1.00 98.25 99 ALA A CA 1
ATOM 800 C C . ALA A 1 99 ? -2.116 8.555 3.356 1.00 98.25 99 ALA A C 1
ATOM 802 O O . ALA A 1 99 ? -1.111 8.890 2.727 1.00 98.25 99 ALA A O 1
ATOM 803 N N . TYR A 1 100 ? -2.044 7.994 4.568 1.00 98.31 100 TYR A N 1
ATOM 804 C CA . TYR A 1 100 ? -0.792 7.731 5.267 1.00 98.31 100 TYR A CA 1
ATOM 805 C C . TYR A 1 100 ? 0.047 6.636 4.586 1.00 98.31 100 TYR A C 1
ATOM 807 O O . TYR A 1 100 ? 1.239 6.853 4.380 1.00 98.31 100 TYR A O 1
ATOM 815 N N . LEU A 1 101 ? -0.554 5.514 4.168 1.00 98.69 101 LEU A N 1
ATOM 816 C CA . LEU A 1 101 ? 0.132 4.491 3.368 1.00 98.69 101 LEU A CA 1
ATOM 817 C C . LEU A 1 101 ? 0.542 5.049 1.998 1.00 98.69 101 LEU A C 1
ATOM 819 O O . LEU A 1 101 ? 1.700 4.935 1.603 1.00 98.69 101 LEU A O 1
ATOM 823 N N . ASN A 1 102 ? -0.382 5.694 1.289 1.00 98.44 102 ASN A N 1
ATOM 824 C CA . ASN A 1 102 ? -0.140 6.147 -0.079 1.00 98.44 102 ASN A CA 1
ATOM 825 C C . ASN A 1 102 ? 0.909 7.277 -0.143 1.00 98.44 102 ASN A C 1
ATOM 827 O O . ASN A 1 102 ? 1.817 7.244 -0.967 1.00 98.44 102 ASN A O 1
ATOM 831 N N . ALA A 1 103 ? 0.795 8.297 0.717 1.00 97.69 103 ALA A N 1
ATOM 832 C CA . ALA A 1 103 ? 1.572 9.541 0.625 1.00 97.69 103 ALA A CA 1
ATOM 833 C C . ALA A 1 103 ? 2.444 9.849 1.854 1.00 97.69 103 ALA A C 1
ATOM 835 O O . ALA A 1 103 ? 3.125 10.878 1.876 1.00 97.69 103 ALA A O 1
ATOM 836 N N . GLY A 1 104 ? 2.428 9.005 2.887 1.00 97.81 104 GLY A N 1
ATOM 837 C CA . GLY A 1 104 ? 3.264 9.167 4.080 1.00 97.81 104 GLY A CA 1
ATOM 838 C C . GLY A 1 104 ? 2.775 10.205 5.079 1.00 97.81 104 GLY A C 1
ATOM 839 O O . GLY A 1 104 ? 3.458 10.460 6.074 1.00 97.81 104 GLY A O 1
ATOM 840 N N . ALA A 1 105 ? 1.617 10.815 4.839 1.00 97.25 105 ALA A N 1
ATOM 841 C CA . ALA A 1 105 ? 1.043 11.831 5.704 1.00 97.25 105 ALA A CA 1
ATOM 842 C C . ALA A 1 105 ? -0.484 11.840 5.600 1.00 97.25 105 ALA A C 1
ATOM 844 O O . ALA A 1 105 ? -1.053 11.447 4.588 1.00 97.25 105 ALA A O 1
ATOM 845 N N . LEU A 1 106 ? -1.145 12.352 6.641 1.00 96.06 106 LEU A N 1
ATOM 846 C CA . LEU A 1 106 ? -2.591 12.589 6.602 1.00 96.06 106 LEU A CA 1
ATOM 847 C C . LEU A 1 106 ? -2.964 13.691 5.610 1.00 96.06 106 LEU A C 1
ATOM 849 O O . LEU A 1 106 ? -4.033 13.636 5.022 1.00 96.06 106 LEU A O 1
ATOM 853 N N . LYS A 1 107 ? -2.087 14.688 5.445 1.00 93.62 107 LYS A N 1
ATOM 854 C CA . LYS A 1 107 ? -2.253 15.822 4.536 1.00 93.62 107 LYS A CA 1
ATOM 855 C C . LYS A 1 107 ? -0.978 16.032 3.729 1.00 93.62 107 LYS A C 1
ATOM 857 O O . LYS A 1 107 ? 0.117 15.966 4.285 1.00 93.62 107 LYS A O 1
ATOM 862 N N . SER A 1 108 ? -1.143 16.396 2.457 1.00 92.06 108 SER A N 1
ATOM 863 C CA . SER A 1 108 ? -0.042 16.591 1.508 1.00 92.06 108 SER A CA 1
ATOM 864 C C . SER A 1 108 ? 0.785 15.306 1.359 1.00 92.06 108 SER A C 1
ATOM 866 O O . SER A 1 108 ? 0.224 14.215 1.350 1.00 92.06 108 SER A O 1
ATOM 868 N N . MET A 1 109 ? 2.101 15.421 1.189 1.00 95.88 109 MET A N 1
ATOM 869 C CA . MET A 1 109 ? 3.002 14.299 0.957 1.00 95.88 109 MET A CA 1
ATOM 870 C C . MET A 1 109 ? 4.178 14.369 1.926 1.00 95.88 109 MET A C 1
ATOM 872 O O . MET A 1 109 ? 4.690 15.453 2.203 1.00 95.88 109 MET A O 1
ATOM 876 N N . ASN A 1 110 ? 4.640 13.212 2.388 1.00 97.50 110 ASN A N 1
ATOM 877 C CA . ASN A 1 110 ? 5.880 13.061 3.133 1.00 97.50 110 ASN A CA 1
ATOM 878 C C . ASN A 1 110 ? 6.715 11.938 2.508 1.00 97.50 110 ASN A C 1
ATOM 880 O O . ASN A 1 110 ? 6.666 10.785 2.933 1.00 97.50 110 ASN A O 1
ATOM 884 N N . ALA A 1 111 ? 7.516 12.298 1.505 1.00 96.94 111 ALA A N 1
ATOM 885 C CA . ALA A 1 111 ? 8.378 11.359 0.790 1.00 96.94 111 ALA A CA 1
ATOM 886 C C . ALA A 1 111 ? 9.538 10.799 1.638 1.00 96.94 111 ALA A C 1
ATOM 888 O O . ALA A 1 111 ? 10.241 9.913 1.164 1.00 96.94 111 ALA A O 1
ATOM 889 N N . ALA A 1 112 ? 9.752 11.293 2.865 1.00 97.94 112 ALA A N 1
ATOM 890 C CA . ALA A 1 112 ? 10.725 10.742 3.811 1.00 97.94 112 ALA A CA 1
ATOM 891 C C . ALA A 1 112 ? 10.127 9.633 4.699 1.00 97.94 112 ALA A C 1
ATOM 893 O O . ALA A 1 112 ? 10.860 8.946 5.413 1.00 97.94 112 ALA A O 1
ATOM 894 N N . ASN A 1 113 ? 8.804 9.436 4.668 1.00 98.31 113 ASN A N 1
ATOM 895 C CA . ASN A 1 113 ? 8.150 8.421 5.479 1.00 98.31 113 ASN A CA 1
ATOM 896 C C . ASN A 1 113 ? 8.331 7.015 4.888 1.00 98.31 113 ASN A C 1
ATOM 898 O O . ASN A 1 113 ? 7.588 6.592 4.002 1.00 98.31 113 ASN A O 1
ATOM 902 N N . LYS A 1 114 ? 9.264 6.254 5.464 1.00 98.50 114 LYS A N 1
ATOM 903 C CA . LYS A 1 114 ? 9.556 4.846 5.132 1.00 98.50 114 LYS A CA 1
ATOM 904 C C . LYS A 1 114 ? 8.381 3.884 5.354 1.00 98.50 114 LYS A C 1
ATOM 906 O O . LYS A 1 114 ? 8.481 2.721 4.987 1.00 98.50 114 LYS A O 1
ATOM 911 N N . GLN A 1 115 ? 7.280 4.328 5.959 1.00 98.25 115 GLN A N 1
ATOM 912 C CA . GLN A 1 115 ? 6.044 3.549 6.089 1.00 98.25 115 GLN A CA 1
ATOM 913 C C . GLN A 1 115 ? 5.083 3.741 4.903 1.00 98.25 115 GLN A C 1
ATOM 915 O O . GLN A 1 115 ? 3.971 3.228 4.959 1.00 98.25 115 GLN A O 1
ATOM 920 N N . SER A 1 116 ? 5.480 4.483 3.862 1.00 98.62 116 SER A N 1
ATOM 921 C CA . SER A 1 116 ? 4.606 4.845 2.741 1.00 98.62 116 SER A CA 1
ATOM 922 C C . SER A 1 116 ? 5.124 4.398 1.385 1.00 98.62 116 SER A C 1
ATOM 924 O O . SER A 1 116 ? 6.334 4.394 1.159 1.00 98.62 116 SER A O 1
ATOM 926 N N . MET A 1 117 ? 4.198 4.103 0.472 1.00 98.69 117 MET A N 1
ATOM 927 C CA . MET A 1 117 ? 4.474 3.760 -0.926 1.00 98.69 117 MET A CA 1
ATOM 928 C C . MET A 1 117 ? 5.338 4.836 -1.597 1.00 98.69 117 MET A C 1
ATOM 930 O O . MET A 1 117 ? 6.363 4.536 -2.212 1.00 98.69 117 MET A O 1
ATOM 934 N N . LEU A 1 118 ? 4.981 6.109 -1.386 1.00 98.62 118 LEU A N 1
ATOM 935 C CA . LEU A 1 118 ? 5.659 7.269 -1.966 1.00 98.62 118 LEU A CA 1
ATOM 936 C C . LEU A 1 118 ? 7.173 7.297 -1.703 1.00 98.62 118 LEU A C 1
ATOM 938 O O . LEU A 1 118 ? 7.929 7.719 -2.580 1.00 98.62 118 LEU A O 1
ATOM 942 N N . TYR A 1 119 ? 7.625 6.871 -0.517 1.00 98.81 119 TYR A N 1
ATOM 943 C CA . TYR A 1 119 ? 9.057 6.788 -0.215 1.00 98.81 119 TYR A CA 1
ATOM 944 C C . TYR A 1 119 ? 9.760 5.864 -1.210 1.00 98.81 119 TYR A C 1
ATOM 946 O O . TYR A 1 119 ? 10.697 6.291 -1.887 1.00 98.81 119 TYR A O 1
ATOM 954 N N . TYR A 1 120 ? 9.291 4.623 -1.335 1.00 98.88 120 TYR A N 1
ATOM 955 C CA . TYR A 1 120 ? 9.944 3.602 -2.153 1.00 98.88 120 TYR A CA 1
ATOM 956 C C . TYR A 1 120 ? 9.854 3.949 -3.631 1.00 98.88 120 TYR A C 1
ATOM 958 O O . TYR A 1 120 ? 10.874 3.955 -4.314 1.00 98.88 120 TYR A O 1
ATOM 966 N N . GLU A 1 121 ? 8.683 4.353 -4.120 1.00 98.75 121 GLU A N 1
ATOM 967 C CA . GLU A 1 121 ? 8.517 4.683 -5.536 1.00 98.75 121 GLU A CA 1
ATOM 968 C C . GLU A 1 121 ? 9.377 5.874 -5.973 1.00 98.75 121 GLU A C 1
ATOM 970 O O . GLU A 1 121 ? 9.968 5.850 -7.053 1.00 98.75 121 GLU A O 1
ATOM 975 N N . ASN A 1 122 ? 9.522 6.908 -5.140 1.00 98.62 122 ASN A N 1
ATOM 976 C CA . ASN A 1 122 ? 10.409 8.027 -5.466 1.00 98.62 122 ASN A CA 1
ATOM 977 C C . ASN A 1 122 ? 11.883 7.611 -5.492 1.00 98.62 122 ASN A C 1
ATOM 979 O O . ASN A 1 122 ? 12.634 8.068 -6.358 1.00 98.62 122 ASN A O 1
ATOM 983 N N . HIS A 1 123 ? 12.307 6.742 -4.574 1.00 98.81 123 HIS A N 1
ATOM 984 C CA . HIS A 1 123 ? 13.689 6.271 -4.540 1.00 98.81 123 HIS A CA 1
ATOM 985 C C . HIS A 1 123 ? 13.989 5.285 -5.679 1.00 98.81 123 HIS A C 1
ATOM 987 O O . HIS A 1 123 ? 15.043 5.400 -6.301 1.00 98.81 123 HIS A O 1
ATOM 993 N N . LEU A 1 124 ? 13.047 4.413 -6.048 1.00 98.88 124 LEU A N 1
ATOM 994 C CA . LEU A 1 124 ? 13.137 3.551 -7.234 1.00 98.88 124 LEU A CA 1
ATOM 995 C C . LEU A 1 124 ? 13.177 4.372 -8.529 1.00 98.88 124 LEU A C 1
ATOM 997 O O . LEU A 1 124 ? 14.003 4.125 -9.407 1.00 98.88 124 LEU A O 1
ATOM 1001 N N . ALA A 1 125 ? 12.351 5.416 -8.632 1.00 98.56 125 ALA A N 1
ATOM 1002 C CA . ALA A 1 125 ? 12.389 6.345 -9.756 1.00 98.56 125 ALA A CA 1
ATOM 1003 C C . ALA A 1 125 ? 13.735 7.080 -9.851 1.00 98.56 125 ALA A C 1
ATOM 1005 O O . ALA A 1 125 ? 14.258 7.274 -10.950 1.00 98.56 125 ALA A O 1
ATOM 1006 N N . LYS A 1 126 ? 14.308 7.483 -8.710 1.00 98.50 126 LYS A N 1
ATOM 1007 C CA . LYS A 1 126 ? 15.648 8.075 -8.654 1.00 98.50 126 LYS A CA 1
ATOM 1008 C C . LYS A 1 126 ? 16.713 7.065 -9.079 1.00 98.50 126 LYS A C 1
ATOM 1010 O O . LYS A 1 126 ? 17.578 7.430 -9.868 1.00 98.50 126 LYS A O 1
ATOM 1015 N N . TRP A 1 127 ? 16.623 5.820 -8.612 1.00 98.69 127 TRP A N 1
ATOM 1016 C CA . TRP A 1 127 ? 17.539 4.744 -8.986 1.00 98.69 127 TRP A CA 1
ATOM 1017 C C . TRP A 1 127 ? 17.527 4.502 -10.500 1.00 98.69 127 TRP A C 1
ATOM 1019 O O . TRP A 1 127 ? 18.588 4.532 -11.120 1.00 98.69 127 TRP A O 1
ATOM 1029 N N . LEU A 1 128 ? 16.346 4.393 -11.118 1.00 98.50 128 LEU A N 1
ATOM 1030 C CA . LEU A 1 128 ? 16.199 4.289 -12.576 1.00 98.50 128 LEU A CA 1
ATOM 1031 C C . LEU A 1 128 ? 16.839 5.476 -13.310 1.00 98.50 128 LEU A C 1
ATOM 1033 O O . LEU A 1 128 ? 17.518 5.302 -14.320 1.00 98.50 128 LEU A O 1
ATOM 1037 N N . LYS A 1 129 ? 16.647 6.697 -12.799 1.00 98.06 129 LYS A N 1
ATOM 1038 C CA . LYS A 1 129 ? 17.215 7.911 -13.400 1.00 98.06 129 LYS A CA 1
ATOM 1039 C C . LYS A 1 129 ? 18.748 7.928 -13.355 1.00 98.06 129 LYS A C 1
ATOM 1041 O O . LYS A 1 129 ? 19.367 8.445 -14.285 1.00 98.06 129 LYS A O 1
ATOM 1046 N N . THR A 1 130 ? 19.363 7.414 -12.288 1.00 98.00 130 THR A N 1
ATOM 1047 C CA . THR A 1 130 ? 20.828 7.413 -12.127 1.00 98.00 130 THR A CA 1
ATOM 1048 C C . THR A 1 130 ? 21.510 6.226 -12.806 1.00 98.00 130 THR A C 1
ATOM 1050 O O . THR A 1 130 ? 22.675 6.342 -13.172 1.00 98.00 130 THR A O 1
ATOM 1053 N N . HIS A 1 131 ? 20.799 5.118 -13.027 1.00 97.88 131 HIS A N 1
ATOM 1054 C CA . HIS A 1 131 ? 21.319 3.909 -13.672 1.00 97.88 131 HIS A CA 1
ATOM 1055 C C . HIS A 1 131 ? 20.822 3.817 -15.120 1.00 97.88 131 HIS A C 1
ATOM 1057 O O . HIS A 1 131 ? 19.887 3.090 -15.451 1.00 97.88 131 HIS A O 1
ATOM 1063 N N . LYS A 1 132 ? 21.431 4.604 -16.014 1.00 96.12 132 LYS A N 1
ATOM 1064 C CA . LYS A 1 132 ? 21.025 4.651 -17.428 1.00 96.12 132 LYS A CA 1
ATOM 1065 C C . LYS A 1 132 ? 21.164 3.274 -18.089 1.00 96.12 132 LYS A C 1
ATOM 1067 O O . LYS A 1 132 ? 22.195 2.626 -17.952 1.00 96.12 132 LYS A O 1
ATOM 1072 N N . GLY A 1 133 ? 20.135 2.856 -18.824 1.00 95.81 133 GLY A N 1
ATOM 1073 C CA . GLY A 1 133 ? 20.086 1.550 -19.495 1.00 95.81 133 GLY A CA 1
ATOM 1074 C C . GLY A 1 133 ? 19.732 0.375 -18.579 1.00 95.81 133 GLY A C 1
ATOM 1075 O O . GLY A 1 133 ? 19.555 -0.732 -19.075 1.00 95.81 133 GLY A O 1
ATOM 1076 N N . TYR A 1 134 ? 19.597 0.600 -17.269 1.00 98.50 134 TYR A N 1
ATOM 1077 C CA . TYR A 1 134 ? 19.120 -0.420 -16.343 1.00 98.50 134 TYR A CA 1
ATOM 1078 C C . TYR A 1 134 ? 17.596 -0.484 -16.376 1.00 98.50 134 TYR A C 1
ATOM 1080 O O . TYR A 1 134 ? 16.907 0.478 -16.745 1.00 98.50 134 TYR A O 1
ATOM 1088 N N . ARG A 1 135 ? 17.078 -1.630 -15.948 1.00 98.69 135 ARG A N 1
ATOM 1089 C CA . ARG A 1 135 ? 15.648 -1.892 -15.816 1.00 98.69 135 ARG A CA 1
ATOM 1090 C C . ARG A 1 135 ? 15.322 -2.199 -14.362 1.00 98.69 135 ARG A C 1
ATOM 1092 O O . ARG A 1 135 ? 16.138 -2.760 -13.637 1.00 98.69 135 ARG A O 1
ATOM 1099 N N . LEU A 1 136 ? 14.142 -1.785 -13.936 1.00 98.88 136 LEU A N 1
ATOM 1100 C CA . LEU A 1 136 ? 13.554 -2.112 -12.646 1.00 98.88 136 LEU A CA 1
ATOM 1101 C C . LEU A 1 136 ? 12.496 -3.173 -12.887 1.00 98.88 136 LEU A C 1
ATOM 1103 O O . LEU A 1 136 ? 11.648 -2.971 -13.750 1.00 98.88 136 LEU A O 1
ATOM 1107 N N . ASP A 1 137 ? 12.518 -4.235 -12.099 1.00 98.88 137 ASP A N 1
ATOM 1108 C CA . ASP A 1 137 ? 11.385 -5.125 -11.894 1.00 98.88 137 ASP A CA 1
ATOM 1109 C C . ASP A 1 137 ? 10.777 -4.811 -10.524 1.00 98.88 137 ASP A C 1
ATOM 1111 O O . ASP A 1 137 ? 11.499 -4.727 -9.529 1.00 98.88 137 ASP A O 1
ATOM 1115 N N . TYR A 1 138 ? 9.478 -4.521 -10.501 1.00 98.94 138 TYR A N 1
ATOM 1116 C CA . TYR A 1 138 ? 8.755 -4.034 -9.333 1.00 98.94 138 TYR A CA 1
ATOM 1117 C C . TYR A 1 138 ? 7.369 -4.673 -9.259 1.00 98.94 138 TYR A C 1
ATOM 1119 O O . TYR A 1 138 ? 6.518 -4.429 -10.115 1.00 98.94 138 TYR A O 1
ATOM 1127 N N . GLN A 1 139 ? 7.150 -5.477 -8.224 1.00 98.88 139 GLN A N 1
ATOM 1128 C CA . GLN A 1 139 ? 5.892 -6.155 -7.934 1.00 98.88 139 GLN A CA 1
ATOM 1129 C C . GLN A 1 139 ? 5.254 -5.548 -6.687 1.00 98.88 139 GLN A C 1
ATOM 1131 O O . GLN A 1 139 ? 5.921 -5.347 -5.669 1.00 98.88 139 GLN A O 1
ATOM 1136 N N . VAL A 1 140 ? 3.954 -5.285 -6.755 1.00 98.94 140 VAL A N 1
ATOM 1137 C CA . VAL A 1 140 ? 3.168 -4.757 -5.647 1.00 98.94 140 VAL A CA 1
ATOM 1138 C C . VAL A 1 140 ? 1.964 -5.651 -5.410 1.00 98.94 140 VAL A C 1
ATOM 1140 O O . VAL A 1 140 ? 1.085 -5.775 -6.263 1.00 98.94 140 VAL A O 1
ATOM 1143 N N . THR A 1 141 ? 1.918 -6.249 -4.223 1.00 98.81 141 THR A N 1
ATOM 1144 C CA . THR A 1 141 ? 0.923 -7.261 -3.866 1.00 98.81 141 THR A CA 1
ATOM 1145 C C . THR A 1 141 ? 0.140 -6.815 -2.628 1.00 98.81 141 THR A C 1
ATOM 1147 O O . THR A 1 141 ? 0.726 -6.705 -1.543 1.00 98.81 141 THR A O 1
ATOM 1150 N N . PRO A 1 142 ? -1.175 -6.564 -2.734 1.00 98.69 142 PRO A N 1
ATOM 1151 C CA . PRO A 1 142 ? -2.023 -6.324 -1.573 1.00 98.69 142 PRO A CA 1
ATOM 1152 C C . PRO A 1 142 ? -2.215 -7.617 -0.764 1.00 98.69 142 PRO A C 1
ATOM 1154 O O . PRO A 1 142 ? -2.474 -8.690 -1.308 1.00 98.69 142 PRO A O 1
ATOM 1157 N N . LEU A 1 143 ? -2.085 -7.517 0.559 1.00 98.69 143 LEU A N 1
ATOM 1158 C CA . LEU A 1 143 ? -2.189 -8.638 1.490 1.00 98.69 143 LEU A CA 1
ATOM 1159 C C . LEU A 1 143 ? -3.456 -8.498 2.335 1.00 98.69 143 LEU A C 1
ATOM 1161 O O . LEU A 1 143 ? -3.531 -7.674 3.252 1.00 98.69 143 LEU A O 1
ATOM 1165 N N . TYR A 1 144 ? -4.454 -9.315 2.016 1.00 98.56 144 TYR A N 1
ATOM 1166 C CA . TYR A 1 144 ? -5.725 -9.393 2.733 1.00 98.56 144 TYR A CA 1
ATOM 1167 C C . TYR A 1 144 ? -5.668 -10.469 3.819 1.00 98.56 144 TYR A C 1
ATOM 1169 O O . TYR A 1 144 ? -4.870 -11.402 3.744 1.00 98.56 144 TYR A O 1
ATOM 1177 N N . ARG A 1 145 ? -6.546 -10.380 4.820 1.00 98.19 145 ARG A N 1
ATOM 1178 C CA . ARG A 1 145 ? -6.764 -11.468 5.777 1.00 98.19 145 ARG A CA 1
ATOM 1179 C C . ARG A 1 145 ? -8.146 -12.059 5.541 1.00 98.19 145 ARG A C 1
ATOM 1181 O O . ARG A 1 145 ? -9.141 -11.369 5.733 1.00 98.19 145 ARG A O 1
ATOM 1188 N N . ASN A 1 146 ? -8.201 -13.336 5.173 1.00 96.81 146 ASN A N 1
ATOM 1189 C CA . ASN A 1 146 ? -9.450 -14.045 4.882 1.00 96.81 146 ASN A CA 1
ATOM 1190 C C . ASN A 1 146 ? -10.310 -13.253 3.872 1.00 96.81 146 ASN A C 1
ATOM 1192 O O . ASN A 1 146 ? -9.824 -12.847 2.812 1.00 96.81 146 ASN A O 1
ATOM 1196 N N . ASP A 1 147 ? -11.558 -12.982 4.243 1.00 97.88 147 ASP A N 1
ATOM 1197 C CA . ASP A 1 147 ? -12.566 -12.302 3.436 1.00 97.88 147 ASP A CA 1
ATOM 1198 C C . ASP A 1 147 ? -12.542 -10.771 3.563 1.00 97.88 147 ASP A C 1
ATOM 1200 O O . ASP A 1 147 ? -13.442 -10.102 3.063 1.00 97.88 147 ASP A O 1
ATOM 1204 N N . GLU A 1 148 ? -11.528 -10.193 4.217 1.00 98.69 148 GLU A N 1
ATOM 1205 C CA . GLU A 1 148 ? -11.410 -8.738 4.336 1.00 98.69 148 GLU A CA 1
ATOM 1206 C C . GLU A 1 148 ? -11.336 -8.061 2.958 1.00 98.69 148 GLU A C 1
ATOM 1208 O O . GLU A 1 148 ? -10.583 -8.488 2.077 1.00 98.69 148 GLU A O 1
ATOM 1213 N N . LEU A 1 149 ? -12.119 -6.994 2.773 1.00 98.56 149 LEU A N 1
ATOM 1214 C CA . LEU A 1 149 ? -12.177 -6.236 1.520 1.00 98.56 149 LEU A CA 1
ATOM 1215 C C . LEU A 1 149 ? -11.028 -5.237 1.371 1.00 98.56 149 LEU A C 1
ATOM 1217 O O . LEU A 1 149 ? -10.679 -4.874 0.249 1.00 98.56 149 LEU A O 1
ATOM 1221 N N . LEU A 1 150 ? -10.429 -4.791 2.478 1.00 98.56 150 LEU A N 1
ATOM 1222 C CA . LEU A 1 150 ? -9.239 -3.937 2.465 1.00 98.56 150 LEU A CA 1
ATOM 1223 C C . LEU A 1 150 ? -7.988 -4.762 2.759 1.00 98.56 150 LEU A C 1
ATOM 1225 O O . LEU A 1 150 ? -8.005 -5.589 3.674 1.00 98.56 150 LEU A O 1
ATOM 1229 N N . PRO A 1 151 ? -6.870 -4.507 2.058 1.00 98.56 151 PRO A N 1
ATOM 1230 C CA . PRO A 1 151 ? -5.622 -5.152 2.411 1.00 98.56 151 PRO A CA 1
ATOM 1231 C C . PRO A 1 151 ? -5.131 -4.595 3.747 1.00 98.56 151 PRO A C 1
ATOM 1233 O O . PRO A 1 151 ? -5.200 -3.388 3.985 1.00 98.56 151 PRO A O 1
ATOM 1236 N N . ARG A 1 152 ? -4.614 -5.466 4.617 1.00 98.62 152 ARG A N 1
ATOM 1237 C CA . ARG A 1 152 ? -3.943 -5.084 5.873 1.00 98.62 152 ARG A CA 1
ATOM 1238 C C . ARG A 1 152 ? -2.588 -4.458 5.596 1.00 98.62 152 ARG A C 1
ATOM 1240 O O . ARG A 1 152 ? -2.165 -3.535 6.293 1.00 98.62 152 ARG A O 1
ATOM 1247 N N . GLN A 1 153 ? -1.912 -4.986 4.585 1.00 98.69 153 GLN A N 1
ATOM 1248 C CA . GLN A 1 153 ? -0.594 -4.556 4.165 1.00 98.69 153 GLN A CA 1
ATOM 1249 C C . GLN A 1 153 ? -0.488 -4.563 2.645 1.00 98.69 153 GLN A C 1
ATOM 1251 O O . GLN A 1 153 ? -1.250 -5.240 1.961 1.00 98.69 153 GLN A O 1
ATOM 1256 N N . VAL A 1 154 ? 0.506 -3.857 2.130 1.00 98.75 154 VAL A N 1
ATOM 1257 C CA . VAL A 1 154 ? 0.981 -3.997 0.758 1.00 98.75 154 VAL A CA 1
ATOM 1258 C C . VAL A 1 154 ? 2.434 -4.451 0.821 1.00 98.75 154 VAL A C 1
ATOM 1260 O O . VAL A 1 154 ? 3.233 -3.887 1.575 1.00 98.75 154 VAL A O 1
ATOM 1263 N N . ARG A 1 155 ? 2.768 -5.490 0.055 1.00 98.81 155 ARG A N 1
ATOM 1264 C CA . ARG A 1 155 ? 4.147 -5.924 -0.164 1.00 98.81 155 ARG A CA 1
ATOM 1265 C C . ARG A 1 155 ? 4.677 -5.271 -1.428 1.00 98.81 155 ARG A C 1
ATOM 1267 O O . ARG A 1 155 ? 4.064 -5.393 -2.482 1.00 98.81 155 ARG A O 1
ATOM 1274 N N . LEU A 1 156 ? 5.834 -4.643 -1.316 1.00 98.88 156 LEU A N 1
ATOM 1275 C CA . LEU A 1 156 ? 6.628 -4.148 -2.428 1.00 98.88 156 LEU A CA 1
ATOM 1276 C C . LEU A 1 156 ? 7.795 -5.114 -2.596 1.00 98.88 156 LEU A C 1
ATOM 1278 O O . LEU A 1 156 ? 8.478 -5.399 -1.615 1.00 98.88 156 LEU A O 1
ATOM 1282 N N . ALA A 1 157 ? 8.036 -5.599 -3.806 1.00 98.88 157 ALA A N 1
ATOM 1283 C CA . ALA A 1 157 ? 9.218 -6.379 -4.144 1.00 98.88 157 ALA A CA 1
ATOM 1284 C C . ALA A 1 157 ? 9.919 -5.730 -5.334 1.00 98.88 157 ALA A C 1
ATOM 1286 O O . ALA A 1 157 ? 9.259 -5.382 -6.311 1.00 98.88 157 ALA A O 1
ATOM 1287 N N . TYR A 1 158 ? 11.233 -5.537 -5.260 1.00 98.94 158 TYR A N 1
ATOM 1288 C CA . TYR A 1 158 ? 11.982 -4.906 -6.342 1.00 98.94 158 TYR A CA 1
ATOM 1289 C C . TYR A 1 158 ? 13.382 -5.478 -6.525 1.00 98.94 158 TYR A C 1
ATOM 1291 O O . TYR A 1 158 ? 14.091 -5.778 -5.564 1.00 98.94 158 TYR A O 1
ATOM 1299 N N . VAL A 1 159 ? 13.800 -5.557 -7.786 1.00 98.81 159 VAL A N 1
ATOM 1300 C CA . VAL A 1 159 ? 15.160 -5.910 -8.200 1.00 98.81 159 VAL A CA 1
ATOM 1301 C C . VAL A 1 159 ? 15.541 -5.115 -9.449 1.00 98.81 159 VAL A C 1
ATOM 1303 O O . VAL A 1 159 ? 14.693 -4.773 -10.274 1.00 98.81 159 VAL A O 1
ATOM 1306 N N . GLY A 1 160 ? 16.818 -4.770 -9.576 1.00 98.75 160 GLY A N 1
ATOM 1307 C CA . GLY A 1 160 ? 17.355 -4.130 -10.770 1.00 98.75 160 GLY A CA 1
ATOM 1308 C C . GLY A 1 160 ? 17.896 -5.157 -11.757 1.00 98.75 160 GLY A C 1
ATOM 1309 O O . GLY A 1 160 ? 18.344 -6.227 -11.362 1.00 98.75 160 GLY A O 1
ATOM 1310 N N . TYR A 1 161 ? 17.935 -4.800 -13.033 1.00 98.75 161 TYR A N 1
ATOM 1311 C CA . TYR A 1 161 ? 18.654 -5.529 -14.070 1.00 98.75 161 TYR A CA 1
ATOM 1312 C C . TYR A 1 161 ? 19.592 -4.570 -14.791 1.00 98.75 161 TYR A C 1
ATOM 1314 O O . TYR A 1 161 ? 19.192 -3.467 -15.175 1.00 98.75 161 TYR A O 1
ATOM 1322 N N . ASN A 1 162 ? 20.845 -4.976 -14.969 1.00 98.12 162 ASN A N 1
ATOM 1323 C CA . ASN A 1 162 ? 21.783 -4.226 -15.797 1.00 98.12 162 ASN A CA 1
ATOM 1324 C C . ASN A 1 162 ? 21.476 -4.437 -17.300 1.00 98.12 162 ASN A C 1
ATOM 1326 O O . ASN A 1 162 ? 20.645 -5.281 -17.646 1.00 98.12 162 ASN A O 1
ATOM 1330 N N . PRO A 1 163 ? 22.144 -3.718 -18.221 1.00 97.31 163 PRO A N 1
ATOM 1331 C CA . PRO A 1 163 ? 21.874 -3.842 -19.658 1.00 97.31 163 PRO A CA 1
ATOM 1332 C C . PRO A 1 163 ? 22.067 -5.254 -20.243 1.00 97.31 163 PRO A C 1
ATOM 1334 O O . PRO A 1 163 ? 21.508 -5.557 -21.296 1.00 97.31 163 PRO A O 1
ATOM 1337 N N . ARG A 1 164 ? 22.838 -6.122 -19.570 1.00 96.94 164 ARG A N 1
ATOM 1338 C CA . ARG A 1 164 ? 23.060 -7.524 -19.963 1.00 96.94 164 ARG A CA 1
ATOM 1339 C C . ARG A 1 164 ? 21.975 -8.476 -19.445 1.00 96.94 164 ARG A C 1
ATOM 1341 O O . ARG A 1 164 ? 22.028 -9.659 -19.753 1.00 96.94 164 ARG A O 1
ATOM 1348 N N . GLY A 1 165 ? 21.007 -7.979 -18.673 1.00 97.12 165 GLY A N 1
ATOM 1349 C CA . GLY A 1 165 ? 19.967 -8.795 -18.044 1.00 97.12 165 GLY A CA 1
ATOM 1350 C C . GLY A 1 165 ? 20.412 -9.493 -16.760 1.00 97.12 165 GLY A C 1
ATOM 1351 O O . GLY A 1 165 ? 19.722 -10.385 -16.279 1.00 97.12 165 GLY A O 1
ATOM 1352 N N . GLU A 1 166 ? 21.544 -9.093 -16.178 1.00 97.94 166 GLU A N 1
ATOM 1353 C CA . GLU A 1 166 ? 22.005 -9.629 -14.895 1.00 97.94 166 GLU A CA 1
ATOM 1354 C C . GLU A 1 166 ? 21.348 -8.854 -13.746 1.00 97.94 166 GLU A C 1
ATOM 1356 O O . GLU A 1 166 ? 21.255 -7.620 -13.792 1.00 97.94 166 GLU A O 1
ATOM 1361 N N . LYS A 1 167 ? 20.910 -9.571 -12.705 1.00 98.12 167 LYS A N 1
ATOM 1362 C CA . LYS A 1 167 ? 20.277 -8.973 -11.525 1.00 98.12 167 LYS A CA 1
ATOM 1363 C C . LYS A 1 167 ? 21.250 -8.084 -10.753 1.00 98.12 167 LYS A C 1
A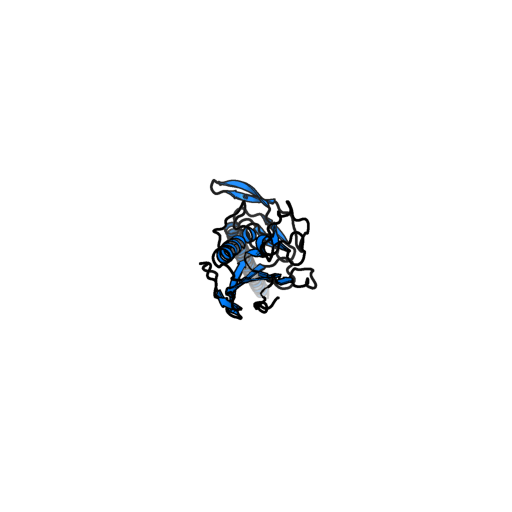TOM 1365 O O . LYS A 1 167 ? 22.426 -8.398 -10.589 1.00 98.12 167 LYS A O 1
ATOM 1370 N N . VAL A 1 168 ? 20.725 -6.982 -10.231 1.00 98.00 168 VAL A N 1
ATOM 1371 C CA . VAL A 1 168 ? 21.430 -6.004 -9.408 1.00 98.00 168 VAL A CA 1
ATOM 1372 C C . VAL A 1 168 ? 20.560 -5.665 -8.207 1.00 98.00 168 VAL A C 1
ATOM 1374 O O . VAL A 1 168 ? 19.426 -5.205 -8.350 1.00 98.00 168 VAL A O 1
ATOM 1377 N N . LYS A 1 169 ? 21.107 -5.867 -7.006 1.00 97.25 169 LYS A N 1
ATOM 1378 C CA . LYS A 1 169 ? 20.418 -5.521 -5.762 1.00 97.25 169 LYS A CA 1
ATOM 1379 C C . LYS A 1 169 ? 20.240 -4.006 -5.654 1.00 97.25 169 LYS A C 1
ATOM 1381 O O . LYS A 1 169 ? 21.180 -3.239 -5.862 1.00 97.25 169 LYS A O 1
ATOM 1386 N N . ILE A 1 170 ? 19.035 -3.586 -5.282 1.00 98.62 170 ILE A N 1
ATOM 1387 C CA . ILE A 1 170 ? 18.695 -2.189 -5.006 1.00 98.62 170 ILE A CA 1
ATOM 1388 C C . ILE A 1 170 ? 18.579 -2.018 -3.487 1.00 98.62 170 ILE A C 1
ATOM 1390 O O . ILE A 1 170 ? 17.909 -2.809 -2.825 1.00 98.62 170 ILE A O 1
ATOM 1394 N N . ASN A 1 171 ? 19.229 -0.985 -2.945 1.00 96.94 171 ASN A N 1
ATOM 1395 C CA . ASN A 1 171 ? 19.147 -0.597 -1.535 1.00 96.94 171 ASN A CA 1
ATOM 1396 C C . ASN A 1 171 ? 18.625 0.841 -1.445 1.00 96.94 171 ASN A C 1
ATOM 1398 O O . ASN A 1 171 ? 19.218 1.753 -2.024 1.00 96.94 171 ASN A O 1
ATOM 1402 N N . LEU A 1 172 ? 17.504 1.029 -0.751 1.00 98.44 172 LEU A N 1
ATOM 1403 C CA . LEU A 1 172 ? 16.815 2.310 -0.597 1.00 98.44 172 LEU A CA 1
ATOM 1404 C C . LEU A 1 172 ? 16.972 2.886 0.819 1.00 98.44 172 LEU A C 1
ATOM 1406 O O . LEU A 1 172 ? 16.287 3.851 1.173 1.00 98.44 172 LEU A O 1
ATOM 1410 N N . HIS A 1 173 ? 17.872 2.321 1.628 1.00 97.31 173 HIS A N 1
ATOM 1411 C CA . HIS A 1 173 ? 18.214 2.749 2.985 1.00 97.31 173 HIS A CA 1
ATOM 1412 C C . HIS A 1 173 ? 17.012 2.802 3.940 1.00 97.31 173 HIS A C 1
ATOM 1414 O O . HIS A 1 173 ? 16.910 3.676 4.818 1.00 97.31 173 HIS A O 1
ATOM 1420 N N . SER A 1 174 ? 16.079 1.866 3.773 1.00 98.19 174 SER A N 1
ATOM 1421 C CA . SER A 1 174 ? 14.972 1.679 4.701 1.00 98.19 174 SER A CA 1
ATOM 1422 C C . SER A 1 174 ? 15.270 0.540 5.669 1.00 98.19 174 SER A C 1
ATOM 1424 O O . SER A 1 174 ? 15.734 -0.524 5.284 1.00 98.19 174 SER A O 1
ATOM 1426 N N . TYR A 1 175 ? 14.926 0.737 6.943 1.00 97.94 175 TYR A N 1
ATOM 1427 C CA . TYR A 1 175 ? 15.020 -0.310 7.969 1.00 97.94 175 TYR A CA 1
ATOM 1428 C C . TYR A 1 175 ? 13.993 -1.441 7.769 1.00 97.94 175 TYR A C 1
ATOM 1430 O O . TYR A 1 175 ? 13.940 -2.366 8.568 1.00 97.94 175 TYR A O 1
ATOM 1438 N N . ARG A 1 176 ? 13.132 -1.322 6.750 1.00 98.12 176 ARG A N 1
ATOM 1439 C CA . ARG A 1 176 ? 12.080 -2.282 6.394 1.00 98.12 176 ARG A CA 1
ATOM 1440 C C . ARG A 1 176 ? 12.449 -3.157 5.197 1.00 98.12 176 ARG A C 1
ATOM 1442 O O . ARG A 1 176 ? 11.598 -3.901 4.731 1.00 98.12 176 ARG A O 1
ATOM 1449 N N . GLU A 1 177 ? 13.649 -2.984 4.644 1.00 98.69 177 GLU A N 1
ATOM 1450 C CA . GLU A 1 177 ? 14.129 -3.794 3.527 1.00 98.69 177 GLU A CA 1
ATOM 1451 C C . GLU A 1 177 ? 14.571 -5.166 4.029 1.00 98.69 177 GLU A C 1
ATOM 1453 O O . GLU A 1 177 ? 15.472 -5.278 4.860 1.00 98.69 177 GLU A O 1
ATOM 1458 N N . GLU A 1 178 ? 13.943 -6.201 3.488 1.00 98.38 178 GLU A N 1
ATOM 1459 C CA . GLU A 1 178 ? 14.224 -7.605 3.768 1.00 98.38 178 GLU A CA 1
ATOM 1460 C C . GLU A 1 178 ? 14.650 -8.317 2.474 1.00 98.38 178 GLU A C 1
ATOM 1462 O O . GLU A 1 178 ? 14.403 -7.835 1.364 1.00 98.38 178 GLU A O 1
ATOM 1467 N N . ASN A 1 179 ? 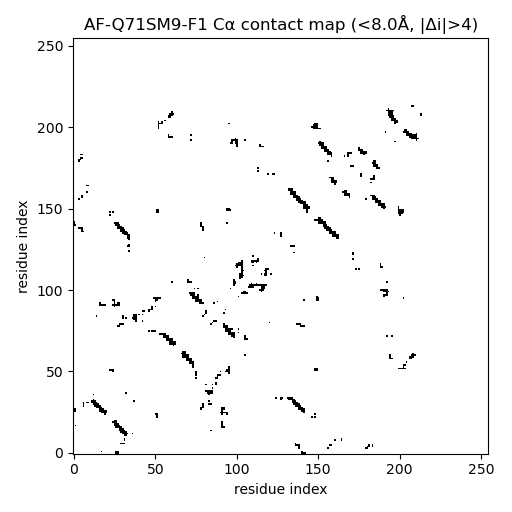15.307 -9.473 2.599 1.00 97.88 179 ASN A N 1
ATOM 1468 C CA . ASN A 1 179 ? 15.607 -10.308 1.436 1.00 97.88 179 ASN A CA 1
ATOM 1469 C C . ASN A 1 179 ? 14.336 -11.052 1.003 1.00 97.88 179 ASN A C 1
ATOM 1471 O O . ASN A 1 179 ? 13.694 -11.705 1.823 1.00 97.88 179 ASN A O 1
ATOM 1475 N N . GLY A 1 180 ? 13.998 -10.964 -0.278 1.00 97.06 180 GLY A N 1
ATOM 1476 C CA . GLY A 1 180 ? 12.977 -11.778 -0.923 1.00 97.06 180 GLY A CA 1
ATOM 1477 C C . GLY A 1 180 ? 13.573 -12.909 -1.757 1.00 97.06 180 GLY A C 1
ATOM 1478 O O . GLY A 1 180 ? 14.783 -13.136 -1.791 1.00 97.06 180 GLY A O 1
ATOM 1479 N N . ASN A 1 181 ? 12.692 -13.598 -2.469 1.00 96.00 181 ASN A N 1
ATOM 1480 C CA . ASN A 1 181 ? 13.022 -14.603 -3.463 1.00 96.00 181 ASN A CA 1
ATOM 1481 C C . ASN A 1 181 ? 13.705 -13.972 -4.678 1.00 96.00 181 ASN A C 1
ATOM 1483 O O . ASN A 1 181 ? 13.413 -12.830 -5.054 1.00 96.00 181 ASN A O 1
ATOM 1487 N N . ASP A 1 182 ? 14.544 -14.768 -5.344 1.00 95.50 182 ASP A N 1
ATOM 1488 C CA . ASP A 1 182 ? 15.161 -14.421 -6.625 1.00 95.50 182 ASP A CA 1
ATOM 1489 C C . ASP A 1 182 ? 15.924 -13.078 -6.584 1.00 95.50 182 ASP A C 1
ATOM 1491 O O . ASP A 1 182 ? 15.880 -12.304 -7.541 1.00 95.50 182 ASP A O 1
ATOM 1495 N N . ASP A 1 183 ? 16.650 -12.828 -5.489 1.00 96.38 183 ASP A N 1
ATOM 1496 C CA . ASP A 1 183 ? 17.476 -11.634 -5.219 1.00 96.38 183 ASP A CA 1
ATOM 1497 C C . ASP A 1 183 ? 16.705 -10.309 -5.117 1.00 96.38 183 ASP A C 1
ATOM 1499 O O . ASP A 1 183 ? 17.307 -9.230 -5.077 1.00 96.38 183 ASP A O 1
ATOM 1503 N N . ALA A 1 184 ? 15.374 -10.374 -5.052 1.00 98.31 184 ALA A N 1
ATOM 1504 C CA . ALA A 1 184 ? 14.557 -9.200 -4.807 1.00 98.31 184 ALA A CA 1
ATOM 1505 C C . ALA A 1 184 ? 14.731 -8.693 -3.373 1.00 98.31 184 ALA A C 1
ATOM 1507 O O . ALA A 1 184 ? 14.916 -9.458 -2.427 1.00 98.31 184 ALA A O 1
ATOM 1508 N N . THR A 1 185 ? 14.610 -7.383 -3.204 1.00 98.81 185 THR A N 1
ATOM 1509 C CA . THR A 1 185 ? 14.360 -6.769 -1.900 1.00 98.81 185 THR A CA 1
ATOM 1510 C C . THR A 1 185 ? 12.849 -6.699 -1.698 1.00 98.81 185 THR A C 1
ATOM 1512 O O . THR A 1 185 ? 12.135 -6.303 -2.620 1.00 98.81 185 THR A O 1
ATOM 1515 N N . VAL A 1 186 ? 12.356 -7.053 -0.509 1.00 98.81 186 VAL A N 1
ATOM 1516 C CA . VAL A 1 186 ? 10.932 -6.956 -0.152 1.00 98.81 186 VAL A CA 1
ATOM 1517 C C . VAL A 1 186 ? 10.709 -5.997 1.010 1.00 98.81 186 VAL A C 1
ATOM 1519 O O . VAL A 1 186 ? 11.563 -5.836 1.879 1.00 98.81 186 VAL A O 1
ATOM 1522 N N . VAL A 1 187 ? 9.552 -5.339 1.008 1.00 98.81 187 VAL A N 1
ATOM 1523 C CA . VAL A 1 187 ? 9.110 -4.403 2.044 1.00 98.81 187 VAL A CA 1
ATOM 1524 C C . VAL A 1 187 ? 7.620 -4.606 2.290 1.00 98.81 187 VAL A C 1
ATOM 1526 O O . VAL A 1 187 ? 6.835 -4.631 1.344 1.00 98.81 187 VAL A O 1
ATOM 1529 N N . TYR A 1 188 ? 7.215 -4.660 3.558 1.00 98.69 188 TYR A N 1
ATOM 1530 C CA . TYR A 1 188 ? 5.809 -4.723 3.965 1.00 98.69 188 TYR A CA 1
ATOM 1531 C C . TYR A 1 188 ? 5.360 -3.400 4.600 1.00 98.69 188 TYR A C 1
ATOM 1533 O O . TYR A 1 188 ? 5.931 -2.931 5.596 1.00 98.69 188 TYR A O 1
ATOM 1541 N N . LEU A 1 189 ? 4.324 -2.785 4.027 1.00 98.88 189 LEU A N 1
ATOM 1542 C CA . LEU A 1 189 ? 3.750 -1.519 4.486 1.00 98.88 189 LEU A CA 1
ATOM 1543 C C . LEU A 1 189 ? 2.326 -1.725 4.984 1.00 98.88 189 LEU A C 1
ATOM 1545 O O . LEU A 1 189 ? 1.519 -2.355 4.315 1.00 98.88 189 LEU A O 1
ATOM 1549 N N . ASN A 1 190 ? 2.006 -1.173 6.152 1.00 98.75 190 ASN A N 1
ATOM 1550 C CA . ASN A 1 190 ? 0.675 -1.300 6.739 1.00 98.75 190 ASN A CA 1
ATOM 1551 C C . ASN A 1 190 ? -0.291 -0.309 6.089 1.00 98.75 190 ASN A C 1
ATOM 1553 O O . ASN A 1 190 ? -0.006 0.888 6.037 1.00 98.75 190 ASN A O 1
ATOM 1557 N N . ASN A 1 191 ? -1.463 -0.793 5.688 1.00 98.75 191 ASN A N 1
ATOM 1558 C CA . ASN A 1 191 ? -2.571 0.046 5.251 1.00 98.75 191 ASN A CA 1
ATOM 1559 C C . ASN A 1 191 ? -3.325 0.603 6.463 1.00 98.75 191 ASN A C 1
ATOM 1561 O O . ASN A 1 191 ? -4.447 0.210 6.761 1.00 98.75 191 ASN A O 1
ATOM 1565 N N . ASP A 1 192 ? -2.663 1.482 7.211 1.00 98.25 192 ASP A N 1
ATOM 1566 C CA . ASP A 1 192 ? -3.170 2.019 8.471 1.00 98.25 192 ASP A CA 1
ATOM 1567 C C . ASP A 1 192 ? -3.101 3.548 8.509 1.00 98.25 192 ASP A C 1
ATOM 1569 O O . ASP A 1 192 ? -2.455 4.177 7.670 1.00 98.25 192 ASP A O 1
ATOM 1573 N N . SER A 1 193 ? -3.780 4.170 9.473 1.00 97.88 193 SER A N 1
ATOM 1574 C CA . SER A 1 193 ? -3.752 5.618 9.669 1.00 97.88 193 SER A CA 1
ATOM 1575 C C . SER A 1 193 ? -3.710 6.000 11.153 1.00 97.88 193 SER A C 1
ATOM 1577 O O . SER A 1 193 ? -4.463 5.440 11.951 1.00 97.88 193 SER A O 1
ATOM 1579 N N . PRO A 1 194 ? -2.912 7.009 11.555 1.00 97.00 194 PRO A N 1
ATOM 1580 C CA . PRO A 1 194 ? -2.842 7.450 12.950 1.00 97.00 194 PRO A CA 1
ATOM 1581 C C . PRO A 1 194 ? -4.130 8.106 13.483 1.00 97.00 194 PRO A C 1
ATOM 1583 O O . PRO A 1 194 ? -4.251 8.270 14.697 1.00 97.00 194 PRO A O 1
ATOM 1586 N N . ASN A 1 195 ? -5.083 8.481 12.620 1.00 97.75 195 ASN A N 1
ATOM 1587 C CA . ASN A 1 195 ? -6.338 9.156 12.992 1.00 97.75 195 ASN A CA 1
ATOM 1588 C C . ASN A 1 195 ? -7.608 8.328 12.684 1.00 97.75 195 ASN A C 1
ATOM 1590 O O . ASN A 1 195 ? -8.712 8.876 12.545 1.00 97.75 195 ASN A O 1
ATOM 1594 N N . ALA A 1 196 ? -7.459 7.009 12.527 1.00 98.19 196 ALA A N 1
ATOM 1595 C CA . ALA A 1 196 ? -8.580 6.123 12.245 1.00 98.19 196 ALA A CA 1
ATOM 1596 C C . ALA A 1 196 ? -8.412 4.734 12.864 1.00 98.19 196 ALA A C 1
ATOM 1598 O O . ALA A 1 196 ? -7.313 4.193 12.943 1.00 98.19 196 ALA A O 1
ATOM 1599 N N . ILE A 1 197 ? -9.530 4.131 13.250 1.00 98.38 197 ILE A N 1
ATOM 1600 C CA . ILE A 1 197 ? -9.641 2.694 13.504 1.00 98.38 197 ILE A CA 1
ATOM 1601 C C . ILE A 1 197 ? -10.445 2.122 12.341 1.00 98.38 197 ILE A C 1
ATOM 1603 O O . ILE A 1 197 ? -11.591 2.518 12.136 1.00 98.38 197 ILE A O 1
ATOM 1607 N N . ILE A 1 198 ? -9.807 1.266 11.546 1.00 98.56 198 ILE A N 1
ATOM 1608 C CA . ILE A 1 198 ? -10.343 0.751 10.282 1.00 98.56 198 ILE A CA 1
ATOM 1609 C C . ILE A 1 198 ? -10.926 -0.641 10.515 1.00 98.56 198 ILE A C 1
ATOM 1611 O O . ILE A 1 198 ? -10.257 -1.506 11.088 1.00 98.56 198 ILE A O 1
ATOM 1615 N N . ASP A 1 199 ? -12.146 -0.852 10.034 1.00 98.50 199 ASP A N 1
ATOM 1616 C CA . ASP A 1 199 ? -12.732 -2.170 9.845 1.00 98.50 199 ASP A CA 1
ATOM 1617 C C . ASP A 1 199 ? -12.381 -2.667 8.438 1.00 98.50 199 ASP A C 1
ATOM 1619 O O . ASP A 1 199 ? -12.946 -2.251 7.428 1.00 98.50 199 ASP A O 1
ATOM 1623 N N . TYR A 1 200 ? -11.405 -3.567 8.367 1.00 98.69 200 TYR A N 1
ATOM 1624 C CA . TYR A 1 200 ? -10.897 -4.087 7.099 1.00 98.69 200 TYR A CA 1
ATOM 1625 C C . TYR A 1 200 ? -11.877 -5.062 6.438 1.00 98.69 200 TYR A C 1
ATOM 1627 O O . TYR A 1 200 ? -11.750 -5.326 5.243 1.00 98.69 200 TYR A O 1
ATOM 1635 N N . SER A 1 201 ? -12.866 -5.576 7.184 1.00 98.50 201 SER A N 1
ATOM 1636 C CA . SER A 1 201 ? -13.856 -6.513 6.648 1.00 98.50 201 SER A CA 1
ATOM 1637 C C . SER A 1 201 ? -14.739 -5.863 5.588 1.00 98.50 201 SER A C 1
ATOM 1639 O O . SER A 1 201 ? -15.053 -6.493 4.589 1.00 98.50 201 SER A O 1
ATOM 1641 N N . ASN A 1 202 ? -15.081 -4.586 5.765 1.00 97.88 202 ASN A N 1
ATOM 1642 C CA . ASN A 1 202 ? -16.028 -3.859 4.914 1.00 97.88 202 ASN A CA 1
ATOM 1643 C C . ASN A 1 202 ? -15.530 -2.465 4.481 1.00 97.88 202 ASN A C 1
ATOM 1645 O O . ASN A 1 202 ? -16.213 -1.776 3.720 1.00 97.88 202 ASN A O 1
ATOM 1649 N N . GLY A 1 203 ? -14.360 -2.040 4.966 1.00 97.69 203 GLY A N 1
ATOM 1650 C CA . GLY A 1 203 ? -13.740 -0.751 4.664 1.00 97.69 203 GLY A CA 1
ATOM 1651 C C . GLY A 1 203 ? -14.293 0.440 5.442 1.00 97.69 203 GLY A C 1
ATOM 1652 O O . GLY A 1 203 ? -13.869 1.575 5.207 1.00 97.69 203 GLY A O 1
ATOM 1653 N N . THR A 1 204 ? -15.228 0.220 6.369 1.00 98.56 204 THR A N 1
ATOM 1654 C CA .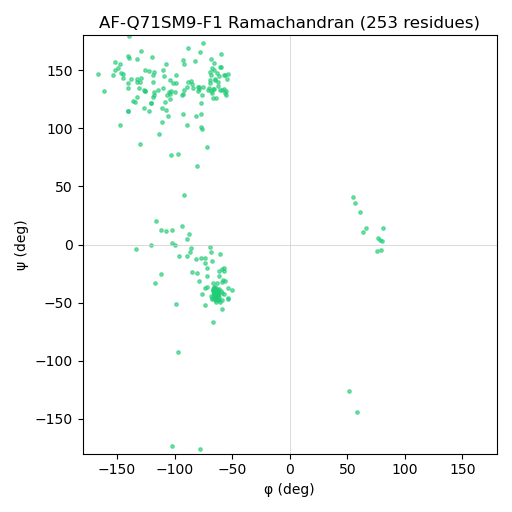 THR A 1 204 ? -15.701 1.285 7.254 1.00 98.56 204 THR A CA 1
ATOM 1655 C C . THR A 1 204 ? -14.604 1.700 8.234 1.00 98.56 204 THR A C 1
ATOM 1657 O O . THR A 1 204 ? -13.624 0.989 8.468 1.00 98.56 204 THR A O 1
ATOM 1660 N N . ALA A 1 205 ? -14.720 2.901 8.798 1.00 98.44 205 ALA A N 1
ATOM 1661 C CA . ALA A 1 205 ? -13.740 3.388 9.756 1.00 98.44 205 ALA A CA 1
ATOM 1662 C C . ALA A 1 205 ? -14.365 4.326 10.786 1.00 98.44 205 ALA A C 1
ATOM 1664 O O . ALA A 1 205 ? -15.321 5.054 10.511 1.00 98.44 205 ALA A O 1
ATOM 1665 N N . ARG A 1 206 ? -13.756 4.359 11.972 1.00 98.00 206 ARG A N 1
ATOM 1666 C CA . ARG A 1 206 ? -14.054 5.315 13.037 1.00 98.00 206 ARG A CA 1
ATOM 1667 C C . ARG A 1 206 ? -12.928 6.332 13.145 1.00 98.00 206 ARG A C 1
ATOM 1669 O O . ARG A 1 206 ? -11.758 5.969 13.256 1.00 98.00 206 ARG A O 1
ATOM 1676 N N . ASN A 1 207 ? -13.278 7.615 13.135 1.00 98.38 207 ASN A N 1
ATOM 1677 C CA . ASN A 1 207 ? -12.307 8.691 13.298 1.00 98.38 207 ASN A CA 1
ATOM 1678 C C . ASN A 1 207 ? -11.785 8.750 14.741 1.00 98.38 207 ASN A C 1
ATOM 1680 O O . ASN A 1 207 ? -12.569 8.767 15.687 1.00 98.38 207 ASN A O 1
ATOM 1684 N N . THR A 1 208 ? -10.468 8.861 14.895 1.00 96.75 208 THR A N 1
ATOM 1685 C CA . THR A 1 208 ? -9.782 9.171 16.153 1.00 96.75 208 THR A CA 1
ATOM 1686 C C . THR A 1 208 ? -8.878 10.388 15.945 1.00 96.75 208 THR A C 1
ATOM 1688 O O . THR A 1 208 ? -8.399 10.622 14.842 1.00 96.75 208 THR A O 1
ATOM 1691 N N . LEU A 1 209 ? -8.627 11.203 16.974 1.00 95.69 209 LEU A N 1
ATOM 1692 C CA . LEU A 1 209 ? -7.594 12.250 16.862 1.00 95.69 209 LEU A CA 1
ATOM 1693 C C . LEU A 1 209 ? -6.188 11.668 17.035 1.00 95.69 209 LEU A C 1
ATOM 1695 O O . LEU A 1 209 ? -5.236 12.143 16.421 1.00 95.69 209 LEU A O 1
ATOM 1699 N N . ASN A 1 210 ? -6.080 10.614 17.845 1.00 95.00 210 ASN A N 1
ATOM 1700 C CA . ASN A 1 210 ? -4.870 9.840 18.051 1.00 95.00 210 ASN A CA 1
ATOM 1701 C C . ASN A 1 210 ? -5.262 8.382 18.315 1.00 95.00 210 ASN A C 1
ATOM 1703 O O . ASN A 1 210 ? -5.699 8.044 19.414 1.00 95.00 210 ASN A O 1
ATOM 1707 N N . LYS A 1 211 ? -5.107 7.525 17.301 1.00 96.75 211 LYS A N 1
ATOM 1708 C CA . LYS A 1 211 ? -5.482 6.107 17.353 1.00 96.75 211 LYS A CA 1
ATOM 1709 C C . LYS A 1 211 ? -4.852 5.387 18.542 1.00 96.75 211 LYS A C 1
ATOM 1711 O O . LYS A 1 211 ? -5.558 4.678 19.247 1.00 96.75 211 LYS A O 1
ATOM 1716 N N . ALA A 1 212 ? -3.556 5.582 18.781 1.00 96.06 212 ALA A N 1
ATOM 1717 C CA . ALA A 1 212 ? -2.842 4.888 19.849 1.00 96.06 212 ALA A CA 1
ATOM 1718 C C . ALA A 1 212 ? -3.395 5.250 21.235 1.00 96.06 212 ALA A C 1
ATOM 1720 O O . ALA A 1 212 ? -3.665 4.363 22.039 1.00 96.06 212 ALA A O 1
ATOM 1721 N N . LYS A 1 213 ? -3.630 6.544 21.494 1.00 96.25 213 LYS A N 1
ATOM 1722 C CA . LYS A 1 213 ? -4.248 7.001 22.748 1.00 96.25 213 LYS A CA 1
ATOM 1723 C C . LYS A 1 213 ? -5.677 6.482 22.898 1.00 96.25 213 LYS A C 1
ATOM 1725 O O . LYS A 1 213 ? -6.036 6.035 23.979 1.00 96.25 213 LYS A O 1
ATOM 1730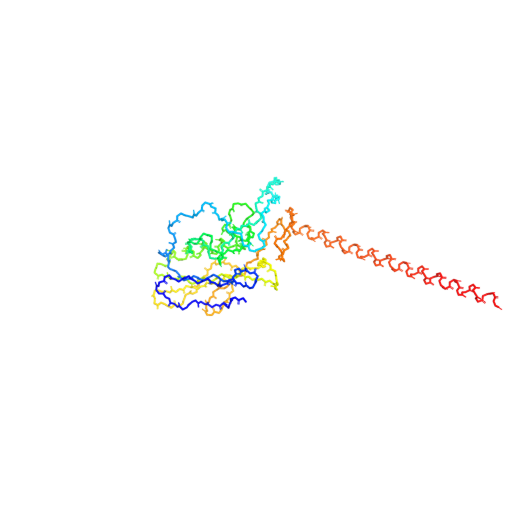 N N . THR A 1 214 ? -6.470 6.520 21.826 1.00 96.94 214 THR A N 1
ATOM 1731 C CA . THR A 1 214 ? -7.846 6.008 21.838 1.00 96.94 214 THR A CA 1
ATOM 1732 C C . THR A 1 214 ? -7.886 4.517 22.160 1.00 96.94 214 THR A C 1
ATOM 1734 O O . THR A 1 214 ? -8.602 4.130 23.073 1.00 96.94 214 THR A O 1
ATOM 1737 N N . LEU A 1 215 ? -7.082 3.695 21.478 1.00 96.62 215 LEU A N 1
ATOM 1738 C CA . LEU A 1 215 ? -7.032 2.252 21.731 1.00 96.62 215 LEU A CA 1
ATOM 1739 C C . LEU A 1 215 ? -6.543 1.930 23.146 1.00 96.62 215 LEU A C 1
ATOM 1741 O O . LEU A 1 215 ? -7.081 1.031 23.780 1.00 96.62 215 LEU A O 1
ATOM 1745 N N . LYS A 1 216 ? -5.559 2.681 23.660 1.00 97.62 216 LYS A N 1
ATOM 1746 C CA . LYS A 1 216 ? -5.082 2.514 25.037 1.00 97.62 216 LYS A CA 1
ATOM 1747 C C . LYS A 1 216 ? -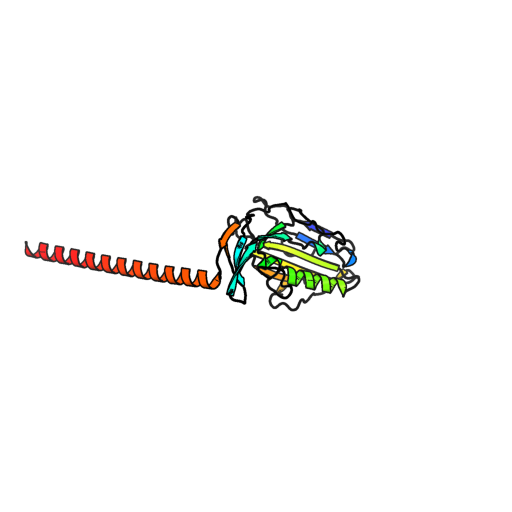6.193 2.791 26.058 1.00 97.62 216 LYS A C 1
ATOM 1749 O O . LYS A 1 216 ? -6.409 1.969 26.936 1.00 97.62 216 LYS A O 1
ATOM 1754 N N . ALA A 1 217 ? -6.917 3.900 25.909 1.00 97.31 217 ALA A N 1
ATOM 1755 C CA . ALA A 1 217 ? -8.017 4.245 26.810 1.00 97.31 217 ALA A CA 1
ATOM 1756 C C . ALA A 1 217 ? -9.184 3.244 26.726 1.00 97.31 217 ALA A C 1
ATOM 1758 O O . ALA A 1 217 ? -9.784 2.909 27.741 1.00 97.31 217 ALA A O 1
ATOM 1759 N N . GLU A 1 218 ? -9.499 2.746 25.525 1.00 96.81 218 GLU A N 1
ATOM 1760 C CA . GLU A 1 218 ? -10.530 1.716 25.328 1.00 96.81 218 GLU A CA 1
ATOM 1761 C C . GLU A 1 218 ? -10.144 0.390 25.997 1.00 96.81 218 GLU A C 1
ATOM 1763 O O . GLU A 1 218 ? -10.991 -0.239 26.627 1.00 96.81 218 GLU A O 1
ATOM 1768 N N . GLN A 1 219 ? -8.869 -0.003 25.917 1.00 96.69 219 GLN A N 1
ATOM 1769 C CA . GLN A 1 219 ? -8.362 -1.189 26.606 1.00 96.69 219 GLN A CA 1
ATOM 1770 C C . GLN A 1 219 ? -8.421 -1.026 28.131 1.00 96.69 219 GLN A C 1
ATOM 1772 O O . GLN A 1 219 ? -8.946 -1.898 28.814 1.00 96.69 219 GLN A O 1
ATOM 1777 N N . GLU A 1 220 ? -7.949 0.106 28.662 1.00 97.81 220 GLU A N 1
ATOM 1778 C CA . GLU A 1 220 ? -7.979 0.392 30.104 1.00 97.81 220 GLU A CA 1
ATOM 1779 C C . GLU A 1 220 ? -9.414 0.377 30.657 1.00 97.81 220 GLU A C 1
ATOM 1781 O O . GLU A 1 220 ? -9.665 -0.199 31.715 1.00 97.81 220 GLU A O 1
ATOM 1786 N N . ALA A 1 221 ? -10.372 0.945 29.920 1.00 97.31 221 ALA A N 1
ATOM 1787 C CA . ALA A 1 221 ? -11.784 0.909 30.294 1.00 97.31 221 ALA A CA 1
ATOM 1788 C C . ALA A 1 221 ? -12.369 -0.515 30.249 1.00 97.31 221 ALA A C 1
ATOM 1790 O O . ALA A 1 221 ? -13.155 -0.884 31.123 1.00 97.31 221 ALA A O 1
ATOM 1791 N N . ALA A 1 222 ? -11.989 -1.327 29.256 1.00 97.19 222 ALA A N 1
ATOM 1792 C CA . ALA A 1 222 ? -12.432 -2.716 29.154 1.00 97.19 222 ALA A CA 1
ATOM 1793 C C . ALA A 1 222 ? -11.892 -3.579 30.307 1.00 97.19 222 ALA A C 1
ATOM 1795 O O . ALA A 1 222 ? -12.642 -4.369 30.884 1.00 97.19 222 ALA A O 1
ATOM 1796 N N . ASP A 1 223 ? -10.625 -3.394 30.680 1.00 97.56 223 ASP A N 1
ATOM 1797 C CA . ASP A 1 223 ? -9.997 -4.115 31.790 1.00 97.56 223 ASP A CA 1
ATOM 1798 C C . ASP A 1 223 ? -10.636 -3.741 33.136 1.00 97.56 223 ASP A C 1
ATOM 1800 O O . ASP A 1 223 ? -10.932 -4.621 33.947 1.00 97.56 223 ASP A O 1
ATOM 1804 N N . GLN A 1 224 ? -10.934 -2.453 33.349 1.00 96.88 224 GLN A N 1
ATOM 1805 C CA . GLN A 1 224 ? -11.669 -1.986 34.530 1.00 96.88 224 GLN A CA 1
ATOM 1806 C C . GLN A 1 224 ? -13.079 -2.583 34.598 1.00 96.88 224 GLN A C 1
ATOM 1808 O O . GLN A 1 224 ? -13.461 -3.137 35.627 1.00 96.88 224 GLN A O 1
ATOM 1813 N N . ALA A 1 225 ? -13.833 -2.543 33.496 1.00 96.88 225 ALA A N 1
ATOM 1814 C CA . ALA A 1 225 ? -15.182 -3.103 33.446 1.00 96.88 225 ALA A CA 1
ATOM 1815 C C . ALA A 1 225 ? -15.193 -4.617 33.718 1.00 96.88 225 ALA A C 1
ATOM 1817 O O . ALA A 1 225 ? -16.080 -5.117 34.413 1.00 96.88 225 ALA A O 1
ATOM 1818 N N . LYS A 1 226 ? -14.193 -5.349 33.210 1.00 96.88 226 LYS A N 1
ATOM 1819 C CA . LYS A 1 226 ? -14.025 -6.779 33.486 1.00 96.88 226 LYS A CA 1
ATOM 1820 C C . LYS A 1 226 ? -13.736 -7.032 34.969 1.00 96.88 226 LYS A C 1
ATOM 1822 O O . LYS A 1 226 ? -14.403 -7.871 35.570 1.00 96.88 226 LYS A O 1
ATOM 1827 N N . ALA A 1 227 ? -12.812 -6.280 35.569 1.00 97.25 227 ALA A N 1
ATOM 1828 C CA . ALA A 1 227 ? -12.483 -6.407 36.989 1.00 97.25 227 ALA A CA 1
ATOM 1829 C C . ALA A 1 227 ? -13.686 -6.089 37.897 1.00 97.25 227 ALA A C 1
ATOM 1831 O O . ALA A 1 227 ? -13.944 -6.804 38.865 1.00 97.25 227 ALA A O 1
ATOM 1832 N N . GLU A 1 228 ? -14.470 -5.058 37.569 1.00 96.69 228 GLU A N 1
ATOM 1833 C CA . GLU A 1 228 ? -15.697 -4.725 38.302 1.00 96.69 228 GLU A CA 1
ATOM 1834 C C . GLU A 1 228 ? -16.774 -5.811 38.173 1.00 96.69 228 GLU A C 1
ATOM 1836 O O . GLU A 1 228 ? -17.464 -6.115 39.150 1.00 96.69 228 GLU A O 1
ATOM 1841 N N . ALA A 1 229 ? -16.930 -6.406 36.986 1.00 96.69 229 ALA A N 1
ATOM 1842 C CA . ALA A 1 229 ? -17.870 -7.501 36.763 1.00 96.69 229 ALA A CA 1
ATOM 1843 C C . ALA A 1 229 ? -17.475 -8.758 37.556 1.00 96.69 229 ALA A C 1
ATOM 1845 O O . ALA A 1 229 ? -18.331 -9.366 38.200 1.00 96.69 229 ALA A O 1
ATOM 1846 N N . GLU A 1 230 ? -16.186 -9.107 37.573 1.00 97.00 230 GLU A N 1
ATOM 1847 C CA . GLU A 1 230 ? -15.651 -10.223 38.362 1.00 97.00 230 GLU A CA 1
ATOM 1848 C C . GLU A 1 230 ? -15.818 -9.981 39.870 1.00 97.00 230 GLU A C 1
ATOM 1850 O O . GLU A 1 230 ? -16.281 -10.865 40.592 1.00 97.00 230 GLU A O 1
ATOM 1855 N N . ALA A 1 231 ? -15.538 -8.766 40.355 1.00 96.75 231 ALA A N 1
ATOM 1856 C CA . ALA A 1 231 ? -15.739 -8.410 41.759 1.00 96.75 231 ALA A CA 1
ATOM 1857 C C . ALA A 1 231 ? -17.218 -8.509 42.178 1.00 96.75 231 ALA A C 1
ATOM 1859 O O . ALA A 1 231 ? -17.524 -9.058 43.239 1.00 96.75 231 ALA A O 1
ATOM 1860 N N . LYS A 1 232 ? -18.147 -8.032 41.335 1.00 96.06 232 LYS A N 1
ATOM 1861 C CA . LYS A 1 232 ? -19.595 -8.146 41.582 1.00 96.06 232 LYS A CA 1
ATOM 1862 C C . LYS A 1 232 ? -20.068 -9.599 41.575 1.00 96.06 232 LYS A C 1
ATOM 1864 O O . LYS A 1 232 ? -20.850 -9.973 42.446 1.00 96.06 232 LYS A O 1
ATOM 1869 N N . ALA A 1 233 ? -19.586 -10.415 40.637 1.00 95.94 233 ALA A N 1
ATOM 1870 C CA . ALA A 1 233 ? -19.921 -11.836 40.575 1.00 95.94 233 ALA A CA 1
ATOM 1871 C C . ALA A 1 233 ? -19.435 -12.587 41.826 1.00 95.94 233 ALA A C 1
ATOM 1873 O O . ALA A 1 233 ? -20.204 -13.334 42.429 1.00 95.94 233 ALA A O 1
ATOM 1874 N N . ASN A 1 234 ? -18.204 -12.322 42.273 1.00 95.62 234 ASN A N 1
A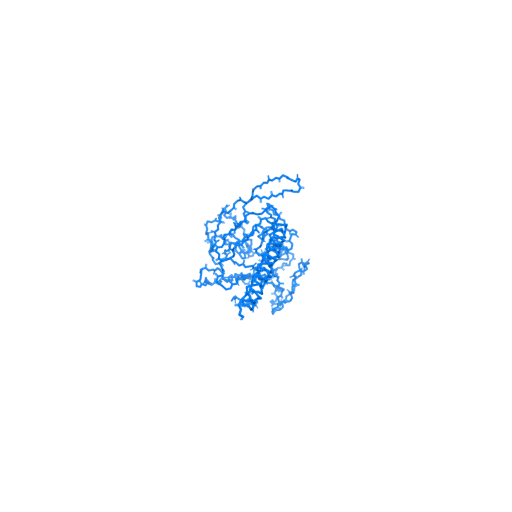TOM 1875 C CA . ASN A 1 234 ? -17.646 -12.931 43.482 1.00 95.62 234 ASN A CA 1
ATOM 1876 C C . ASN A 1 234 ? -18.403 -12.506 44.749 1.00 95.62 234 ASN A C 1
ATOM 1878 O O . ASN A 1 234 ? -18.695 -13.344 45.601 1.00 95.62 234 ASN A O 1
ATOM 1882 N N . ALA A 1 235 ? -18.767 -11.224 44.867 1.00 95.56 235 ALA A N 1
ATOM 1883 C CA . ALA A 1 235 ? -19.560 -10.733 45.993 1.00 95.56 235 ALA A CA 1
ATOM 1884 C C . ALA A 1 235 ? -20.969 -11.355 46.025 1.00 95.56 235 ALA A C 1
ATOM 1886 O O . ALA A 1 235 ? -21.444 -11.739 47.092 1.00 95.56 235 ALA A O 1
ATOM 1887 N N . ALA A 1 236 ? -21.619 -11.502 44.864 1.00 94.50 236 ALA A N 1
ATOM 1888 C CA . ALA A 1 236 ? -22.923 -12.153 44.756 1.00 94.50 236 ALA A CA 1
ATOM 1889 C C . ALA A 1 236 ? -22.856 -13.643 45.130 1.00 94.50 236 ALA A C 1
ATOM 1891 O O . ALA A 1 236 ? -23.688 -14.114 45.903 1.00 94.50 236 ALA A O 1
ATOM 1892 N N . ALA A 1 237 ? -21.836 -14.364 44.652 1.00 94.44 237 ALA A N 1
ATOM 1893 C CA . ALA A 1 237 ? -21.618 -15.766 45.004 1.00 94.44 237 ALA A CA 1
ATOM 1894 C C . ALA A 1 237 ? -21.364 -15.949 46.511 1.00 94.44 237 ALA A C 1
ATOM 1896 O O . ALA A 1 237 ? -21.937 -16.844 47.130 1.00 94.44 237 ALA A O 1
ATOM 1897 N N . ALA A 1 238 ? -20.563 -15.069 47.123 1.00 93.50 238 ALA A N 1
ATOM 1898 C CA . ALA A 1 238 ? -20.314 -15.094 48.564 1.00 93.50 238 ALA A CA 1
ATOM 1899 C C . ALA A 1 238 ? -21.588 -14.810 49.380 1.00 93.50 238 ALA A C 1
ATOM 1901 O O . ALA A 1 238 ? -21.852 -15.496 50.368 1.00 93.50 238 ALA A O 1
ATOM 1902 N N . ALA A 1 239 ? -22.403 -13.838 48.957 1.00 93.25 239 ALA A N 1
ATOM 1903 C CA . ALA A 1 239 ? -23.674 -13.525 49.609 1.00 93.25 239 ALA A CA 1
ATOM 1904 C C . ALA A 1 239 ? -24.680 -14.684 49.506 1.00 93.25 239 ALA A C 1
ATOM 1906 O O . ALA A 1 239 ? -25.359 -14.995 50.485 1.00 93.25 239 ALA A O 1
ATOM 1907 N N . GLN A 1 240 ? -24.748 -15.351 48.350 1.00 92.12 240 GLN A N 1
ATOM 1908 C CA . GLN A 1 240 ? -25.603 -16.520 48.157 1.00 92.12 240 GLN A CA 1
ATOM 1909 C C . GLN A 1 240 ? -25.160 -17.697 49.037 1.00 92.12 240 GLN A C 1
ATOM 1911 O O . GLN A 1 240 ? -25.987 -18.262 49.750 1.00 92.12 240 GLN A O 1
ATOM 1916 N N . ALA A 1 241 ? -23.862 -18.014 49.065 1.00 91.19 241 ALA A N 1
ATOM 1917 C CA . ALA A 1 241 ? -23.328 -19.078 49.915 1.00 91.19 241 ALA A CA 1
ATOM 1918 C C . ALA A 1 241 ? -23.594 -18.813 51.410 1.00 91.19 241 ALA A C 1
ATOM 1920 O O . ALA A 1 241 ? -23.960 -19.724 52.154 1.00 91.19 241 ALA A O 1
ATOM 1921 N N . ALA A 1 242 ? -23.467 -17.557 51.851 1.00 90.50 242 ALA A N 1
ATOM 1922 C CA . ALA A 1 242 ? -23.790 -17.168 53.222 1.00 90.50 242 ALA A CA 1
ATOM 1923 C C . ALA A 1 242 ? -25.287 -17.344 53.541 1.00 90.50 242 ALA A C 1
ATOM 1925 O O . ALA A 1 242 ? -25.633 -17.848 54.612 1.00 90.50 242 ALA A O 1
ATOM 1926 N N . ALA A 1 243 ? -26.178 -16.973 52.615 1.00 90.06 243 ALA A N 1
ATOM 1927 C CA . ALA A 1 243 ? -27.620 -17.149 52.779 1.00 90.06 243 ALA A CA 1
ATOM 1928 C C . ALA A 1 243 ? -28.026 -18.634 52.830 1.00 90.06 243 ALA A C 1
ATOM 1930 O O . ALA A 1 243 ? -28.830 -19.020 53.678 1.00 90.06 243 ALA A O 1
ATOM 1931 N N . GLU A 1 244 ? -27.440 -19.474 51.972 1.00 89.19 244 GLU A N 1
ATOM 1932 C CA . GLU A 1 244 ? -27.669 -20.925 51.961 1.00 89.19 244 GLU A CA 1
ATOM 1933 C C . GLU A 1 244 ? -27.191 -21.581 53.264 1.00 89.19 244 GLU A C 1
ATOM 1935 O O . GLU A 1 244 ? -27.918 -22.383 53.856 1.00 89.19 244 GLU A O 1
ATOM 1940 N N . SER A 1 245 ? -26.017 -21.186 53.770 1.00 87.62 245 SER A N 1
ATOM 1941 C CA . SER A 1 245 ? -25.506 -21.668 55.059 1.00 87.62 245 SER A CA 1
ATOM 1942 C C . SER A 1 245 ? -26.429 -21.289 56.222 1.00 87.62 245 SER A C 1
ATOM 1944 O O . SER A 1 245 ? -26.749 -22.132 57.059 1.00 87.62 245 SER A O 1
ATOM 1946 N N . ALA A 1 246 ? -26.904 -20.040 56.268 1.00 87.00 246 ALA A N 1
ATOM 1947 C CA . ALA A 1 246 ? -27.814 -19.579 57.319 1.00 87.00 246 ALA A CA 1
ATOM 1948 C C . ALA A 1 246 ? -29.183 -20.293 57.269 1.00 87.00 246 ALA A C 1
ATOM 1950 O O . ALA A 1 246 ? -29.771 -20.625 58.306 1.00 87.00 246 ALA A O 1
ATOM 1951 N N . ALA A 1 247 ? -29.694 -20.574 56.066 1.00 84.94 247 ALA A N 1
ATOM 1952 C CA . ALA A 1 247 ? -30.921 -21.346 55.876 1.00 84.94 247 ALA A CA 1
ATOM 1953 C C . ALA A 1 247 ? -30.765 -22.808 56.344 1.00 84.94 247 ALA A C 1
ATOM 1955 O O . ALA A 1 247 ? -31.662 -23.354 56.987 1.00 84.94 247 ALA A O 1
ATOM 1956 N N . ALA A 1 248 ? -29.614 -23.434 56.083 1.00 82.06 248 ALA A N 1
ATOM 1957 C CA . ALA A 1 248 ? -29.330 -24.793 56.542 1.00 82.06 248 ALA A CA 1
ATOM 1958 C C . ALA A 1 248 ? -29.235 -24.886 58.078 1.00 82.06 248 ALA A C 1
ATOM 1960 O O . ALA A 1 248 ? -29.816 -25.793 58.679 1.00 82.06 248 ALA A O 1
ATOM 1961 N N . GLU A 1 249 ? -28.560 -23.933 58.730 1.00 80.12 249 GLU A N 1
ATOM 1962 C CA . GLU A 1 249 ? -28.442 -23.900 60.196 1.00 80.12 249 GLU A CA 1
ATOM 1963 C C . GLU A 1 249 ? -29.789 -23.689 60.895 1.00 80.12 249 GLU A C 1
ATOM 1965 O O . GLU A 1 249 ? -30.084 -24.334 61.905 1.00 80.12 249 GLU A O 1
ATOM 1970 N N . SER A 1 250 ? -30.628 -22.801 60.360 1.00 77.69 250 SER A N 1
ATOM 1971 C CA . SER A 1 250 ? -31.965 -22.558 60.909 1.00 77.69 250 SER A CA 1
ATOM 1972 C C . SER A 1 2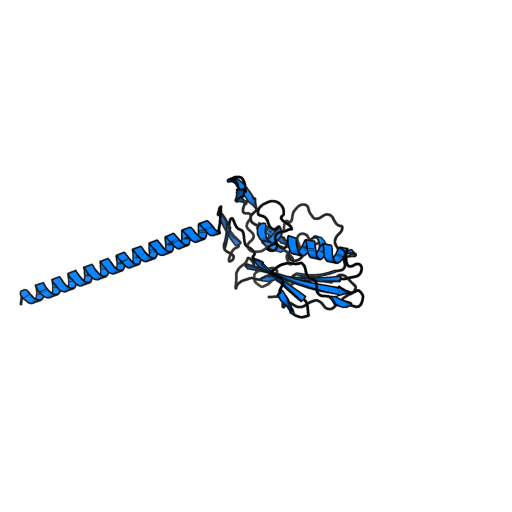50 ? -32.880 -23.777 60.755 1.00 77.69 250 SER A C 1
ATOM 1974 O O . SER A 1 250 ? -33.562 -24.137 61.713 1.00 77.69 250 SER A O 1
ATOM 1976 N N . ALA A 1 251 ? -32.834 -24.481 59.620 1.00 74.88 251 ALA A N 1
ATOM 1977 C CA . ALA A 1 251 ? -33.582 -25.725 59.423 1.00 74.88 251 ALA A CA 1
ATOM 1978 C C . ALA A 1 251 ? -33.142 -26.855 60.377 1.00 74.88 251 ALA A C 1
ATOM 1980 O O . ALA A 1 251 ? -33.972 -27.660 60.800 1.00 74.88 251 ALA A O 1
ATOM 1981 N N . ALA A 1 252 ? -31.858 -26.907 60.748 1.00 72.00 252 ALA A N 1
ATOM 1982 C CA . ALA A 1 252 ? -31.334 -27.892 61.693 1.00 72.00 252 ALA A CA 1
ATOM 1983 C C . ALA A 1 252 ? -31.777 -27.644 63.147 1.00 72.00 252 ALA A C 1
ATOM 1985 O O . ALA A 1 252 ? -31.875 -28.596 63.912 1.00 72.00 252 ALA A O 1
ATOM 1986 N N . ARG A 1 253 ? -32.071 -26.394 63.534 1.00 71.75 253 ARG A N 1
ATOM 1987 C CA . ARG A 1 253 ? -32.518 -26.034 64.898 1.00 71.75 253 ARG A CA 1
ATOM 1988 C C . ARG A 1 253 ? -34.009 -26.262 65.166 1.00 71.75 253 ARG A C 1
ATOM 1990 O O . ARG A 1 253 ? -34.431 -26.154 66.312 1.00 71.75 253 ARG A O 1
ATOM 1997 N N . VAL A 1 254 ? -34.803 -26.511 64.127 1.00 66.12 254 VAL A N 1
ATOM 1998 C CA . VAL A 1 254 ? -36.266 -26.697 64.218 1.00 66.12 254 VAL A CA 1
ATOM 1999 C C . VAL A 1 254 ? -36.654 -28.191 64.202 1.00 66.12 254 VAL A C 1
ATOM 2001 O O . VAL A 1 254 ? -37.832 -28.522 64.306 1.00 66.12 254 VAL A O 1
ATOM 2004 N N . ARG A 1 255 ? -35.675 -29.099 64.098 1.00 53.50 255 ARG A N 1
ATOM 2005 C CA . ARG A 1 255 ? -35.839 -30.556 64.249 1.00 53.50 255 ARG A CA 1
ATOM 2006 C C . ARG A 1 255 ? -35.401 -31.010 65.633 1.00 53.50 255 ARG A C 1
ATOM 2008 O O . ARG A 1 255 ? -36.015 -31.982 66.120 1.00 53.50 255 ARG A O 1
#

InterPro domains:
  IPR001604 DNA/RNA non-specific endonuclease/pyrophosphatase/phosphodiesterase domain [SM00892] (9-207)
  IPR044927 Type VII secretion system protein EssD-like [PF13930] (18-158)
  IPR044929 DNA/RNA non-specific endonuclease superfamily [G3DSA:3.40.570.10] (2-208)

Organism: Homo sapiens (NCBI:txid9606)

Foldseek 3Di:
DDDDDFDDDDLDKDWDFDAQDPLLAQFKIKIKDALVQWDPDDADPAADAAAFLDDFDWFWAADPVRDIDTATQWDQAFLPDCRGPVDGHDSNGTATFGCCQAAVDRDDHDLVRLLHPSVVNVLVSVVSVVQHQKMKIKMKGFDCDDQFRHGQKIKIKIWMAHNVRDIDADDSPHPQWDADPPRITMGIHGRDDQQWDADRRNGDIDGHNGPVVVVVVVVVVVVVVVVVVVVVVVVVVVVVVVVVVVVVVVVVVVD

Radius of gyration: 26.33 Å; Cα contacts (8 Å, |Δi|>4): 518; chains: 1; bounding box: 59×54×88 Å

Mean predicted aligned error: 4.72 Å

Secondary structure (DSSP, 8-state):
-----PPPP-SS-EEEEPPP-TT-----EEEEEEGGGS--SPPPSS-----TT----EEEEE-TTS-EEEEESEEEEESS-HHHH--SS-GGGEEEEEHHHHHSSSSS--TT-TTSHHHHHHHHHHHHHHSTT-EEEEEEEEE--TT-SS-SEEEEEEEEE-TTS-EE------TT-EE-GGG-EEEEEE---TTEEE-TTT--EEE-SSHHHHHHHHHHHHHHHHHHHHHHHHHHHHHHHHHHHHHHHHHHHT-

Nearest PDB structures (foldseek):
  2xh3-assembly2_B  TM=9.471E-01  e=1.364E-20  Streptococcus pyogenes serotype M1
  2xgr-assembly1_A  TM=9.411E-01  e=3.999E-20  Streptococcus pyogenes serotype M1
  5fgw-assembly2_B  TM=7.504E-01  e=1.835E-10  Streptococcus pyogenes
  5fgw-assembly1_A  TM=6.882E-01  e=1.061E-09  Streptococcus pyogenes
  5fgw-assembly3_C  TM=6.848E-01  e=1.188E-09  Streptococcus pyogenes